Protein AF-A0A7H4MKK2-F1 (afdb_monomer_lite)

InterPro domains:
  IPR001248 Purine-cytosine permease [PF02133] (4-174)
  IPR045225 Uracil/uridine/allantoin permease [PTHR30618] (3-186)

Organism: Klebsiella variicola (NCBI:txid244366)

Secondary structure (DSSP, 8-state):
-HHHHHHHHHHHTT--HHHHHHHHHHHHHHHHHHHHHHHHHHHHTT--HHHHHHHHHHHHHTHHHHHHHHHHHHHHHHHHHHHHHHHHHHHHHHH-GGGGGGGS-EETTEEHHHHHHHHHHHHHHHHHHHTHHHHHHHHHHHHHHHHHHHHHHHHHHHHHHH-GGG--TT--SS---HHHHHHHHHHHHHHHHHHHHHHH-

Sequence (201 aa):
MGGYVVAASFFTLGLASWQVLLCLLVGICIVQLCANLVAKPSQMAGVPYAVICRQAFGVFGANIPAVIRGLIAFAWYGIQTYLAANALMLVLLKFWPSLASLTNSSFLGLSTLGWLCFATMWLLQAMVFWHGMNAIKRFIDIAGPAVYVVMLALAGWIVYKTGLDGISFTLASKSLSAGEQTWQMITAHGAGGLLLLRAAA

Structure (mmCIF, N/CA/C/O backbone):
data_AF-A0A7H4MKK2-F1
#
_entry.id   AF-A0A7H4MKK2-F1
#
loop_
_atom_site.group_PDB
_atom_site.id
_atom_site.type_symbol
_atom_site.label_atom_id
_atom_site.label_alt_id
_atom_site.label_comp_id
_atom_site.label_asym_id
_atom_site.label_entity_id
_atom_site.label_seq_id
_atom_site.pdbx_PDB_ins_code
_atom_site.Cartn_x
_atom_site.Cartn_y
_atom_site.Cartn_z
_atom_site.occupancy
_atom_site.B_iso_or_equiv
_atom_site.auth_seq_id
_atom_site.auth_comp_id
_atom_site.auth_asym_id
_atom_site.auth_atom_id
_atom_site.pdbx_PDB_model_num
ATOM 1 N N . MET A 1 1 ? -4.137 1.063 3.132 1.00 45.78 1 MET A N 1
ATOM 2 C CA . MET A 1 1 ? -3.559 1.282 4.477 1.00 45.78 1 MET A CA 1
ATOM 3 C C . MET A 1 1 ? -3.066 2.712 4.675 1.00 45.78 1 MET A C 1
ATOM 5 O O . MET A 1 1 ? -3.532 3.339 5.614 1.00 45.78 1 MET A O 1
ATOM 9 N N . GLY A 1 2 ? -2.260 3.283 3.766 1.00 53.44 2 GLY A N 1
ATOM 10 C CA . GLY A 1 2 ? -1.862 4.704 3.846 1.00 53.44 2 GLY A CA 1
ATOM 11 C C . GLY A 1 2 ? -3.036 5.695 3.921 1.00 53.44 2 GLY A C 1
ATOM 12 O O . GLY A 1 2 ? -3.005 6.613 4.729 1.00 53.44 2 GLY A O 1
ATOM 13 N N . GLY A 1 3 ? -4.118 5.455 3.170 1.00 65.56 3 GLY A N 1
ATOM 14 C CA . GLY A 1 3 ? -5.299 6.331 3.183 1.00 65.56 3 GLY A CA 1
ATOM 15 C C . GLY A 1 3 ? -5.999 6.461 4.544 1.00 65.56 3 GLY A C 1
ATOM 16 O O . GLY A 1 3 ? -6.429 7.555 4.890 1.00 65.56 3 GLY A O 1
ATOM 17 N N . TYR A 1 4 ? -6.068 5.389 5.346 1.00 71.31 4 TYR A N 1
ATOM 18 C CA . TYR A 1 4 ? -6.700 5.441 6.675 1.00 71.31 4 TYR A CA 1
ATOM 19 C C . TYR A 1 4 ? -5.878 6.273 7.661 1.00 71.31 4 TYR A C 1
ATOM 21 O O . TYR A 1 4 ? -6.438 7.059 8.419 1.00 71.31 4 TYR A O 1
ATOM 29 N N . VAL A 1 5 ? -4.549 6.134 7.616 1.00 70.81 5 VAL A N 1
ATOM 30 C CA . VAL A 1 5 ? -3.631 6.918 8.454 1.00 70.81 5 VAL A CA 1
ATOM 31 C C . VAL A 1 5 ? -3.675 8.391 8.054 1.00 70.81 5 VAL A C 1
ATOM 33 O O . VAL A 1 5 ? -3.785 9.247 8.921 1.00 70.81 5 VAL A O 1
ATOM 36 N N . VAL A 1 6 ? -3.682 8.686 6.750 1.00 70.81 6 VAL A N 1
ATOM 37 C CA . VAL A 1 6 ? -3.810 10.058 6.231 1.00 70.81 6 VAL A CA 1
ATOM 38 C C . VAL A 1 6 ? -5.137 10.693 6.654 1.00 70.81 6 VAL A C 1
ATOM 40 O O . VAL A 1 6 ? -5.144 11.823 7.137 1.00 70.81 6 VAL A O 1
ATOM 43 N N . ALA A 1 7 ? -6.252 9.965 6.542 1.00 69.56 7 ALA A N 1
ATOM 44 C CA . ALA A 1 7 ? -7.546 10.454 7.012 1.00 69.56 7 ALA A CA 1
ATOM 45 C C . ALA A 1 7 ? -7.518 10.738 8.523 1.00 69.56 7 ALA A C 1
ATOM 47 O O . ALA A 1 7 ? -7.925 11.817 8.949 1.00 69.56 7 ALA A O 1
ATOM 48 N N . ALA A 1 8 ? -6.966 9.819 9.325 1.00 69.50 8 ALA A N 1
ATOM 49 C CA . ALA A 1 8 ? -6.807 10.005 10.766 1.00 69.50 8 ALA A CA 1
ATOM 50 C C . ALA A 1 8 ? -5.954 11.241 11.105 1.00 69.50 8 ALA A C 1
ATOM 52 O O . ALA A 1 8 ? -6.331 12.009 11.987 1.00 69.50 8 ALA A O 1
ATOM 53 N N . SER A 1 9 ? -4.862 11.494 10.374 1.00 69.69 9 SER A N 1
ATOM 54 C CA . SER A 1 9 ? -4.034 12.693 10.559 1.00 69.69 9 SER A CA 1
ATOM 55 C C . SER A 1 9 ? -4.811 13.992 10.313 1.00 69.69 9 SER A C 1
ATOM 57 O O . SER A 1 9 ? -4.656 14.950 11.069 1.00 69.69 9 SER A O 1
ATOM 59 N N . PHE A 1 10 ? -5.699 14.036 9.318 1.00 69.69 10 PHE A N 1
ATOM 60 C CA . PHE A 1 10 ? -6.537 15.216 9.083 1.00 69.69 10 PHE A CA 1
ATOM 61 C C . PHE A 1 10 ? -7.591 15.433 10.172 1.00 69.69 10 PHE A C 1
ATOM 63 O O . PHE A 1 10 ? -7.834 16.575 10.562 1.00 69.69 10 PHE A O 1
ATOM 70 N N . PHE A 1 11 ? -8.146 14.357 10.735 1.00 70.12 11 PHE A N 1
ATOM 71 C CA . PHE A 1 11 ? -9.007 14.462 11.915 1.00 70.12 11 PHE A CA 1
ATOM 72 C C . PHE A 1 11 ? -8.244 14.977 13.140 1.00 70.12 11 PHE A C 1
ATOM 74 O O . PHE A 1 11 ? -8.767 15.811 13.877 1.00 70.12 11 PHE A O 1
ATOM 81 N N . THR A 1 12 ? -6.984 14.568 13.333 1.00 67.75 12 THR A N 1
ATOM 82 C CA . THR A 1 12 ? -6.149 15.104 14.426 1.00 67.75 12 THR A CA 1
ATOM 83 C C . THR A 1 12 ? -5.785 16.581 14.251 1.00 67.75 12 THR A C 1
ATOM 85 O O . THR A 1 12 ? -5.516 17.256 15.240 1.00 67.75 12 THR A O 1
ATOM 88 N N . LEU A 1 13 ? -5.826 17.105 13.021 1.00 66.25 13 LEU A N 1
ATOM 89 C CA . LEU A 1 13 ? -5.617 18.527 12.723 1.00 66.25 13 LEU A CA 1
ATOM 90 C C . LEU A 1 13 ? -6.861 19.396 13.011 1.00 66.25 13 LEU A C 1
ATOM 92 O O . LEU A 1 13 ? -6.785 20.619 12.927 1.00 66.25 13 LEU A O 1
ATOM 96 N N . GLY A 1 14 ? -7.989 18.791 13.403 1.00 64.00 14 GLY A N 1
ATOM 97 C CA . GLY A 1 14 ? -9.211 19.505 13.792 1.00 64.00 14 GLY A CA 1
ATOM 98 C C . GLY A 1 14 ? -10.141 19.870 12.630 1.00 64.00 14 GLY A C 1
ATOM 99 O O . GLY A 1 14 ? -11.044 20.685 12.813 1.00 64.00 14 GLY A O 1
ATOM 100 N N . LEU A 1 15 ? -9.936 19.284 11.445 1.00 65.62 15 LEU A N 1
ATOM 101 C CA . LEU A 1 15 ? -10.800 19.479 10.276 1.00 65.62 15 LEU A CA 1
ATOM 102 C C . LEU A 1 15 ? -12.130 18.728 10.434 1.00 65.62 15 LEU A C 1
ATOM 104 O O . LEU A 1 15 ? -12.172 17.607 10.943 1.00 65.62 15 LEU A O 1
ATOM 108 N N . ALA A 1 16 ? -13.221 19.330 9.952 1.00 73.12 16 ALA A N 1
ATOM 109 C CA . ALA A 1 16 ? -14.534 18.688 9.961 1.00 73.12 16 ALA A CA 1
ATOM 110 C C . ALA A 1 16 ? -14.580 17.501 8.979 1.00 73.12 16 ALA A C 1
ATOM 112 O O . ALA A 1 16 ? -13.975 17.547 7.906 1.00 73.12 16 ALA A O 1
ATOM 113 N N . SER A 1 17 ? -15.358 16.460 9.293 1.00 70.44 17 SER A N 1
ATOM 114 C CA . SER A 1 17 ? -15.411 15.207 8.519 1.00 70.44 17 SER A CA 1
ATOM 115 C C . SER A 1 17 ? -15.708 15.397 7.032 1.00 70.44 17 SER A C 1
ATOM 117 O O . SER A 1 17 ? -15.126 14.713 6.191 1.00 70.44 17 SER A O 1
ATOM 119 N N . TRP A 1 18 ? -16.578 16.350 6.688 1.00 73.31 18 TRP A N 1
ATOM 120 C CA . TRP A 1 18 ? -16.913 16.639 5.292 1.00 73.31 18 TRP A CA 1
ATOM 121 C C . TRP A 1 18 ? -15.768 17.346 4.541 1.00 73.31 18 TRP A C 1
ATOM 123 O O . TRP A 1 18 ? -15.548 17.065 3.364 1.00 73.31 18 TRP A O 1
ATOM 133 N N . GLN A 1 19 ? -15.001 18.210 5.223 1.00 73.94 19 GLN A N 1
ATOM 134 C CA . GLN A 1 19 ? -13.834 18.893 4.651 1.00 73.94 19 GLN A CA 1
ATOM 135 C C . GLN A 1 19 ? -12.726 17.885 4.361 1.00 73.94 19 GLN A C 1
ATOM 137 O O . GLN A 1 19 ? -12.149 17.905 3.278 1.00 73.94 19 GLN A O 1
ATOM 142 N N . VAL A 1 20 ? -12.471 16.963 5.296 1.00 77.62 20 VAL A N 1
ATOM 143 C CA . VAL A 1 20 ? -11.495 15.879 5.113 1.00 77.62 20 VAL A CA 1
ATOM 144 C C . VAL A 1 20 ? -11.874 15.008 3.918 1.00 77.62 20 VAL A C 1
ATOM 146 O O . VAL A 1 20 ? -11.020 14.720 3.081 1.00 77.62 20 VAL A O 1
ATOM 149 N N . LEU A 1 21 ? -13.153 14.636 3.800 1.00 81.75 21 LEU A N 1
ATOM 150 C CA . LEU A 1 21 ? -13.656 13.840 2.682 1.00 81.75 21 LEU A CA 1
ATOM 151 C C . LEU A 1 21 ? -13.477 14.561 1.339 1.00 81.75 21 LEU A C 1
ATOM 153 O O . LEU A 1 21 ? -12.995 13.950 0.386 1.00 81.75 21 LEU A O 1
ATOM 157 N N . LEU A 1 22 ? -13.796 15.856 1.270 1.00 82.25 22 LEU A N 1
ATOM 158 C CA . LEU A 1 22 ? -13.611 16.649 0.054 1.00 82.25 22 LEU A CA 1
ATOM 159 C C . LEU A 1 22 ? -12.125 16.804 -0.305 1.00 82.25 22 LEU A C 1
ATOM 161 O O . LEU A 1 22 ? -11.763 16.589 -1.460 1.00 82.25 22 LEU A O 1
ATOM 165 N N . CYS A 1 23 ? -11.256 17.074 0.676 1.00 80.31 23 CYS A N 1
ATOM 166 C CA . CYS A 1 23 ? -9.807 17.149 0.466 1.00 80.31 23 CYS A CA 1
ATOM 167 C C . CYS A 1 23 ? -9.237 15.829 -0.071 1.00 80.31 23 CYS A C 1
ATOM 169 O O . CYS A 1 23 ? -8.444 15.826 -1.014 1.00 80.31 23 CYS A O 1
ATOM 171 N N . LEU A 1 24 ? -9.655 14.696 0.507 1.00 82.31 24 LEU A N 1
ATOM 172 C CA . LEU A 1 24 ? -9.234 13.368 0.059 1.00 82.31 24 LEU A CA 1
ATOM 173 C C . LEU A 1 24 ? -9.724 13.067 -1.357 1.00 82.31 24 LEU A C 1
ATOM 175 O O . LEU A 1 24 ? -8.935 12.592 -2.170 1.00 82.31 24 LEU A O 1
ATOM 179 N N . LEU A 1 25 ? -10.991 13.356 -1.667 1.00 85.12 25 LEU A N 1
ATOM 180 C CA . LEU A 1 25 ? -11.548 13.142 -3.003 1.00 85.12 25 LEU A CA 1
ATOM 181 C C . LEU A 1 25 ? -10.807 13.964 -4.056 1.00 85.12 25 LEU A C 1
ATOM 183 O O . LEU A 1 25 ? -10.380 13.412 -5.066 1.00 85.12 25 LEU A O 1
ATOM 187 N N . VAL A 1 26 ? -10.603 15.258 -3.806 1.00 86.06 26 VAL A N 1
ATOM 188 C CA . VAL A 1 26 ? -9.869 16.138 -4.724 1.00 86.06 26 VAL A CA 1
ATOM 189 C C . VAL A 1 26 ? -8.425 15.660 -4.886 1.00 86.06 26 VAL A C 1
ATOM 191 O O . VAL A 1 26 ? -7.954 15.521 -6.015 1.00 86.06 26 VAL A O 1
ATOM 194 N N . GLY A 1 27 ? -7.742 15.329 -3.786 1.00 83.12 27 GLY A N 1
ATOM 195 C CA . GLY A 1 27 ? -6.379 14.797 -3.816 1.00 83.12 27 GLY A CA 1
ATOM 196 C C . GLY A 1 27 ? -6.265 13.508 -4.634 1.00 83.12 27 GLY A C 1
ATOM 197 O O . GLY A 1 27 ? -5.400 13.407 -5.504 1.00 83.12 27 GLY A O 1
ATOM 198 N N . ILE A 1 28 ? -7.170 12.549 -4.415 1.00 84.50 28 ILE A N 1
ATOM 199 C CA . ILE A 1 28 ? -7.212 11.291 -5.174 1.00 84.50 28 ILE A CA 1
ATOM 200 C C . ILE A 1 28 ? -7.510 11.560 -6.651 1.00 84.50 28 ILE A C 1
ATOM 202 O O . ILE A 1 28 ? -6.829 10.998 -7.501 1.00 84.50 28 ILE A O 1
ATOM 206 N N . CYS A 1 29 ? -8.463 12.436 -6.980 1.00 87.75 29 CYS A N 1
ATOM 207 C CA . CYS A 1 29 ? -8.786 12.778 -8.366 1.00 87.75 29 CYS A CA 1
ATOM 208 C C . CYS A 1 29 ? -7.592 13.392 -9.109 1.00 87.75 29 CYS A C 1
ATOM 210 O O . CYS A 1 29 ? -7.321 13.002 -10.244 1.00 87.75 29 CYS A O 1
ATOM 212 N N . ILE A 1 30 ? -6.852 14.307 -8.472 1.00 88.19 30 ILE A N 1
ATOM 213 C CA . ILE A 1 30 ? -5.649 14.917 -9.057 1.00 88.19 30 ILE A CA 1
ATOM 214 C C . ILE A 1 30 ? -4.573 13.854 -9.292 1.00 88.19 30 ILE A C 1
ATOM 216 O O . ILE A 1 30 ? -4.044 13.746 -10.399 1.00 88.19 30 ILE A O 1
ATOM 220 N N . VAL A 1 31 ? -4.275 13.036 -8.275 1.00 86.50 31 VAL A N 1
ATOM 221 C CA . VAL A 1 31 ? -3.283 11.956 -8.390 1.00 86.50 31 VAL A CA 1
ATOM 222 C C . VAL A 1 31 ? -3.694 10.963 -9.477 1.00 86.50 31 VAL A C 1
ATOM 224 O O . VAL A 1 31 ? -2.859 10.575 -10.290 1.00 86.50 31 VAL A O 1
ATOM 227 N N . GLN A 1 32 ? -4.976 10.603 -9.551 1.00 85.81 32 GLN A N 1
ATOM 228 C CA . GLN A 1 32 ? -5.517 9.698 -10.560 1.00 85.81 32 GLN A CA 1
ATOM 229 C C . GLN A 1 32 ? -5.398 10.276 -11.975 1.00 85.81 32 GLN A C 1
ATOM 231 O O . GLN A 1 32 ? -5.070 9.540 -12.907 1.00 85.81 32 GLN A O 1
ATOM 236 N N . LEU A 1 33 ? -5.629 11.579 -12.150 1.00 89.00 33 LEU A N 1
ATOM 237 C CA . LEU A 1 33 ? -5.429 12.278 -13.421 1.00 89.00 33 LEU A CA 1
ATOM 238 C C . LEU A 1 33 ? -3.964 12.216 -13.853 1.00 89.00 33 LEU A C 1
ATOM 240 O O . LEU A 1 33 ? -3.671 11.744 -14.951 1.00 89.00 33 LEU A O 1
ATOM 244 N N . CYS A 1 34 ? -3.042 12.615 -12.975 1.00 85.81 34 CYS A N 1
ATOM 245 C CA . CYS A 1 34 ? -1.605 12.566 -13.245 1.00 85.81 34 CYS A CA 1
ATOM 246 C C . CYS A 1 34 ? -1.131 11.136 -13.549 1.00 85.81 34 CYS A C 1
ATOM 248 O O . CYS A 1 34 ? -0.417 10.914 -14.527 1.00 85.81 34 CYS A O 1
ATOM 250 N N . ALA A 1 35 ? -1.573 10.154 -12.762 1.00 85.38 35 ALA A N 1
ATOM 251 C CA . ALA A 1 35 ? -1.237 8.749 -12.963 1.00 85.38 35 ALA A CA 1
ATOM 252 C C . ALA A 1 35 ? -1.771 8.220 -14.301 1.00 85.38 35 ALA A C 1
ATOM 254 O O . ALA A 1 35 ? -1.037 7.548 -15.021 1.00 85.38 35 ALA A O 1
ATOM 255 N N . ASN A 1 36 ? -3.007 8.563 -14.680 1.00 85.69 36 ASN A N 1
ATOM 256 C CA . ASN A 1 36 ? -3.578 8.177 -15.973 1.00 85.69 36 ASN A CA 1
ATOM 257 C C . ASN A 1 36 ? -2.826 8.810 -17.150 1.00 85.69 36 ASN A C 1
ATOM 259 O O . ASN A 1 36 ? -2.597 8.137 -18.155 1.00 85.69 36 ASN A O 1
ATOM 263 N N . LEU A 1 37 ? -2.404 10.072 -17.029 1.00 84.25 37 LEU A N 1
ATOM 264 C CA . LEU A 1 37 ? -1.596 10.735 -18.055 1.00 84.25 37 LEU A CA 1
ATOM 265 C C . LEU A 1 37 ? -0.244 10.034 -18.251 1.00 84.25 37 LEU A C 1
ATOM 267 O O . LEU A 1 37 ? 0.165 9.816 -19.389 1.00 84.25 37 LEU A O 1
ATOM 271 N N . VAL A 1 38 ? 0.411 9.618 -17.162 1.00 80.81 38 VAL A N 1
ATOM 272 C CA . VAL A 1 38 ? 1.678 8.865 -17.208 1.00 80.81 38 VAL A CA 1
ATOM 273 C C . VAL A 1 38 ? 1.477 7.420 -17.687 1.00 80.81 38 VAL A C 1
ATOM 275 O O . VAL A 1 38 ? 2.330 6.871 -18.385 1.00 80.81 38 VAL A O 1
ATOM 278 N N . ALA A 1 39 ? 0.349 6.792 -17.350 1.00 79.88 39 ALA A N 1
ATOM 279 C CA . ALA A 1 39 ? 0.049 5.411 -17.722 1.00 79.88 39 ALA A CA 1
ATOM 280 C C . ALA A 1 39 ? -0.388 5.261 -19.188 1.00 79.88 39 ALA A C 1
ATOM 282 O O . ALA A 1 39 ? -0.107 4.230 -19.802 1.00 79.88 39 ALA A O 1
ATOM 283 N N . LYS A 1 40 ? -1.041 6.274 -19.774 1.00 83.94 40 LYS A N 1
ATOM 284 C CA . LYS A 1 40 ? -1.604 6.216 -21.133 1.00 83.94 40 LYS A CA 1
ATOM 285 C C . LYS A 1 40 ? -0.574 5.822 -22.212 1.00 83.94 40 LYS A C 1
ATOM 287 O O . LYS A 1 40 ? -0.872 4.894 -22.964 1.00 83.94 40 LYS A O 1
ATOM 292 N N . PRO A 1 41 ? 0.640 6.408 -22.282 1.00 81.25 41 PRO A N 1
ATOM 293 C CA . PRO A 1 41 ? 1.657 5.983 -23.248 1.00 81.25 41 PRO A CA 1
ATOM 294 C C . PRO A 1 41 ? 2.096 4.523 -23.064 1.00 81.25 41 PRO A C 1
ATOM 296 O O . PRO A 1 41 ? 2.269 3.802 -24.044 1.00 81.25 41 PRO A O 1
ATOM 299 N N . SER A 1 42 ? 2.227 4.067 -21.812 1.00 76.12 42 SER A N 1
ATOM 300 C CA . SER A 1 42 ? 2.611 2.685 -21.490 1.00 76.12 42 SER A CA 1
ATOM 301 C C . SER A 1 42 ? 1.522 1.682 -21.876 1.00 76.12 42 SER A C 1
ATOM 303 O O . SER A 1 42 ? 1.843 0.607 -22.377 1.00 76.12 42 SER A O 1
ATOM 305 N N . GLN A 1 43 ? 0.244 2.044 -21.723 1.00 81.75 43 GLN A N 1
ATOM 306 C CA . GLN A 1 43 ? -0.873 1.199 -22.149 1.00 81.75 43 GLN A CA 1
ATOM 307 C C . GLN A 1 43 ? -1.020 1.137 -23.670 1.00 81.75 43 GLN A C 1
ATOM 309 O O . GLN A 1 43 ? -1.186 0.049 -24.214 1.00 81.75 43 GLN A O 1
ATOM 314 N N . MET A 1 44 ? -0.918 2.275 -24.364 1.00 84.12 44 MET A N 1
ATOM 315 C CA . MET A 1 44 ? -1.035 2.324 -25.828 1.00 84.12 44 MET A CA 1
ATOM 316 C C . MET A 1 44 ? 0.081 1.546 -26.528 1.00 84.12 44 MET A C 1
ATOM 318 O O . MET A 1 44 ? -0.168 0.875 -27.524 1.00 84.12 44 MET A O 1
ATOM 322 N N . ALA A 1 45 ? 1.305 1.629 -26.010 1.00 81.69 45 ALA A N 1
ATOM 323 C CA . ALA A 1 45 ? 2.451 0.946 -26.594 1.00 81.69 45 ALA A CA 1
ATOM 324 C C . ALA A 1 45 ? 2.608 -0.508 -26.107 1.00 81.69 45 ALA A C 1
ATOM 326 O O . ALA A 1 45 ? 3.476 -1.218 -26.606 1.00 81.69 45 ALA A O 1
ATOM 327 N N . GLY A 1 46 ? 1.813 -0.955 -25.126 1.00 77.88 46 GLY A N 1
ATOM 328 C CA . GLY A 1 46 ? 1.891 -2.311 -24.568 1.00 77.88 46 GLY A CA 1
ATOM 329 C C . GLY A 1 46 ? 3.238 -2.652 -23.918 1.00 77.88 46 GLY A C 1
ATOM 330 O O . GLY A 1 46 ? 3.524 -3.822 -23.668 1.00 77.88 46 GLY A O 1
ATOM 331 N N . VAL A 1 47 ? 4.082 -1.650 -23.656 1.00 80.88 47 VAL A N 1
ATOM 332 C CA . VAL A 1 47 ? 5.433 -1.830 -23.117 1.00 80.88 47 VAL A CA 1
ATOM 333 C C . VAL A 1 47 ? 5.507 -1.378 -21.656 1.00 80.88 47 VAL A C 1
ATOM 335 O O . VAL A 1 47 ? 4.839 -0.411 -21.269 1.00 80.88 47 VAL A O 1
ATOM 338 N N . PRO A 1 48 ? 6.341 -2.035 -20.826 1.00 77.19 48 PRO A N 1
ATOM 339 C CA . PRO A 1 48 ? 6.517 -1.658 -19.428 1.00 77.19 48 PRO A CA 1
ATOM 340 C C . PRO A 1 48 ? 6.928 -0.192 -19.263 1.00 77.19 48 PRO A C 1
ATOM 342 O O . PRO A 1 48 ? 7.686 0.338 -20.074 1.00 77.19 48 PRO A O 1
ATOM 345 N N . TYR A 1 49 ? 6.520 0.433 -18.155 1.00 75.25 49 TYR A N 1
ATOM 346 C CA . TYR A 1 49 ? 6.884 1.816 -17.815 1.00 75.25 49 TYR A CA 1
ATOM 347 C C . TYR A 1 49 ? 8.392 2.096 -17.955 1.00 75.25 49 TYR A C 1
ATOM 349 O O . TYR A 1 49 ? 8.785 3.096 -18.547 1.00 75.25 49 TYR A O 1
ATOM 357 N N . ALA A 1 50 ? 9.243 1.158 -17.520 1.00 71.69 50 ALA A N 1
ATOM 358 C CA . ALA A 1 50 ? 10.698 1.268 -17.648 1.00 71.69 50 ALA A CA 1
ATOM 359 C C . ALA A 1 50 ? 11.184 1.418 -19.106 1.00 71.69 50 ALA A C 1
ATOM 361 O O . ALA A 1 50 ? 12.228 2.017 -19.345 1.00 71.69 50 ALA A O 1
ATOM 362 N N . VAL A 1 51 ? 10.437 0.896 -20.085 1.00 73.44 51 VAL A N 1
ATOM 363 C CA . VAL A 1 51 ? 10.741 1.026 -21.517 1.00 73.44 51 VAL A CA 1
ATOM 364 C C . VAL A 1 51 ? 10.328 2.401 -22.039 1.00 73.44 51 VAL A C 1
ATOM 366 O O . VAL A 1 51 ? 11.110 3.019 -22.754 1.00 73.44 51 VAL A O 1
ATOM 369 N N . ILE A 1 52 ? 9.165 2.923 -21.634 1.00 79.62 52 ILE A N 1
ATOM 370 C CA . ILE A 1 52 ? 8.727 4.285 -21.996 1.00 79.62 52 ILE A CA 1
ATOM 371 C C . ILE A 1 52 ? 9.688 5.337 -21.432 1.00 79.62 52 ILE A C 1
ATOM 373 O O . ILE A 1 52 ? 10.061 6.278 -22.131 1.00 79.62 52 ILE A O 1
ATOM 377 N N . CYS A 1 53 ? 10.188 5.140 -20.208 1.00 74.56 53 CYS A N 1
ATOM 378 C CA . CYS A 1 53 ? 11.174 6.037 -19.603 1.00 74.56 53 CYS A CA 1
ATOM 379 C C . CYS A 1 53 ? 12.477 6.156 -20.407 1.00 74.56 53 CYS A C 1
ATOM 381 O O . CYS A 1 53 ? 13.186 7.149 -20.246 1.00 74.56 53 CYS A O 1
ATOM 383 N N . ARG A 1 54 ? 12.790 5.203 -21.300 1.00 82.06 54 ARG A N 1
ATOM 384 C CA . ARG A 1 54 ? 13.972 5.290 -22.176 1.00 82.06 54 ARG A CA 1
ATOM 385 C C . ARG A 1 54 ? 13.882 6.442 -23.172 1.00 82.06 54 ARG A C 1
ATOM 387 O O . ARG A 1 54 ? 14.924 6.955 -23.559 1.00 82.06 54 ARG A O 1
ATOM 394 N N . GLN A 1 55 ? 12.678 6.872 -23.556 1.00 74.62 55 GLN A N 1
ATOM 395 C CA . GLN A 1 55 ? 12.500 8.010 -24.467 1.00 74.62 55 GLN A CA 1
ATOM 396 C C . GLN A 1 55 ? 12.875 9.346 -23.810 1.00 74.62 55 GLN A C 1
ATOM 398 O O . GLN A 1 55 ? 13.334 10.248 -24.499 1.00 74.62 55 GLN A O 1
ATOM 403 N N . ALA A 1 56 ? 12.718 9.457 -22.486 1.00 76.69 56 ALA A N 1
ATOM 404 C CA . ALA A 1 56 ? 13.023 10.672 -21.729 1.00 76.69 56 ALA A CA 1
ATOM 405 C C . ALA A 1 56 ? 14.426 10.660 -21.093 1.00 76.69 56 ALA A C 1
ATOM 407 O O . ALA A 1 56 ? 15.094 11.687 -21.065 1.00 76.69 56 ALA A O 1
ATOM 408 N N . PHE A 1 57 ? 14.883 9.506 -20.590 1.00 72.94 57 PHE A N 1
ATOM 409 C CA . PHE A 1 57 ? 16.130 9.380 -19.817 1.00 72.94 57 PHE A CA 1
ATOM 410 C C . PHE A 1 57 ? 17.244 8.604 -20.543 1.00 72.94 57 PHE A C 1
ATOM 412 O O . PHE A 1 57 ? 18.333 8.422 -19.998 1.00 72.94 57 PHE A O 1
ATOM 419 N N . GLY A 1 58 ? 16.995 8.114 -21.759 1.00 78.06 58 GLY A N 1
ATOM 420 C CA . GLY A 1 58 ? 17.919 7.240 -22.481 1.00 78.06 58 GLY A CA 1
ATOM 421 C C . GLY A 1 58 ? 17.962 5.808 -21.930 1.00 78.06 58 GLY A C 1
ATOM 422 O O . GLY A 1 58 ? 17.323 5.465 -20.934 1.00 78.06 58 GLY A O 1
ATOM 423 N N . VAL A 1 59 ? 18.727 4.938 -22.598 1.00 72.94 59 VAL A N 1
ATOM 424 C CA . VAL A 1 59 ? 18.777 3.493 -22.295 1.00 72.94 59 VAL A CA 1
ATOM 425 C C . VAL A 1 59 ? 19.343 3.215 -20.899 1.00 72.94 59 VAL A C 1
ATOM 427 O O . VAL A 1 59 ? 18.785 2.398 -20.170 1.00 72.94 59 VAL A O 1
ATOM 430 N N . PHE A 1 60 ? 20.411 3.918 -20.510 1.00 72.12 60 PHE A N 1
ATOM 431 C CA . PHE A 1 60 ? 21.042 3.754 -19.197 1.00 72.12 60 PHE A CA 1
ATOM 432 C C . PHE A 1 60 ? 20.330 4.548 -18.092 1.00 72.12 60 PHE A C 1
ATOM 434 O O . PHE A 1 60 ? 20.213 4.054 -16.971 1.00 72.12 60 PHE A O 1
ATOM 441 N N . GLY A 1 61 ? 19.797 5.738 -18.397 1.00 74.06 61 GLY A N 1
ATOM 442 C CA . GLY A 1 61 ? 19.107 6.575 -17.410 1.00 74.06 61 GLY A CA 1
ATOM 443 C C . GLY A 1 61 ? 17.751 6.019 -16.969 1.00 74.06 61 GLY A C 1
ATOM 444 O O . GLY A 1 61 ? 17.354 6.232 -15.827 1.00 74.06 61 GLY A O 1
ATOM 445 N N . ALA A 1 62 ? 17.074 5.225 -17.807 1.00 77.75 62 ALA A N 1
ATOM 446 C CA . ALA A 1 62 ? 15.807 4.572 -17.459 1.00 77.75 62 ALA A CA 1
ATOM 447 C C . ALA A 1 62 ? 15.913 3.528 -16.327 1.00 77.75 62 ALA A C 1
ATOM 449 O O . ALA A 1 62 ? 14.897 3.174 -15.724 1.00 77.75 62 ALA A O 1
ATOM 450 N N . ASN A 1 63 ? 17.121 3.059 -15.993 1.00 79.19 63 ASN A N 1
ATOM 451 C CA . ASN A 1 63 ? 17.321 2.123 -14.884 1.00 79.19 63 ASN A CA 1
ATOM 452 C C . ASN A 1 63 ? 17.076 2.778 -13.518 1.00 79.19 63 ASN A C 1
ATOM 454 O O . ASN A 1 63 ? 16.560 2.122 -12.619 1.00 79.19 63 ASN A O 1
ATOM 458 N N . ILE A 1 64 ? 17.376 4.072 -13.367 1.00 83.50 64 ILE A N 1
ATOM 459 C CA . ILE A 1 64 ? 17.183 4.806 -12.109 1.00 83.50 64 ILE A CA 1
ATOM 460 C C . ILE A 1 64 ? 15.699 4.823 -11.685 1.00 83.50 64 ILE A C 1
ATOM 462 O O . ILE A 1 64 ? 15.398 4.320 -10.600 1.00 83.50 64 ILE A O 1
ATOM 466 N N . PRO A 1 65 ? 14.741 5.312 -12.504 1.00 81.50 65 PRO A N 1
ATOM 467 C CA . PRO A 1 65 ? 13.326 5.308 -12.129 1.00 81.50 65 PRO A CA 1
ATOM 468 C C . PRO A 1 65 ? 12.755 3.892 -11.985 1.00 81.50 65 PRO A C 1
ATOM 470 O O . PRO A 1 65 ? 11.879 3.671 -11.149 1.00 81.50 65 PRO A O 1
ATOM 473 N N . ALA A 1 66 ? 13.257 2.918 -12.753 1.00 82.56 66 ALA A N 1
ATOM 474 C CA . ALA A 1 66 ? 12.836 1.526 -12.622 1.00 82.56 66 ALA A CA 1
ATOM 475 C C . ALA A 1 66 ? 13.235 0.925 -11.262 1.00 82.56 66 ALA A C 1
ATOM 477 O O . ALA A 1 66 ? 12.405 0.290 -10.609 1.00 82.56 66 ALA A O 1
ATOM 478 N N . VAL A 1 67 ? 14.473 1.165 -10.814 1.00 86.44 67 VAL A N 1
ATOM 479 C CA . VAL A 1 67 ? 14.978 0.699 -9.513 1.00 86.44 67 VAL A CA 1
ATOM 480 C C . VAL A 1 67 ? 14.268 1.400 -8.362 1.00 86.44 67 VAL A C 1
ATOM 482 O O . VAL A 1 67 ? 13.837 0.721 -7.435 1.00 86.44 67 VAL A O 1
ATOM 485 N N . ILE A 1 68 ? 14.084 2.724 -8.431 1.00 87.56 68 ILE A N 1
ATOM 486 C CA . ILE A 1 68 ? 13.360 3.481 -7.395 1.00 87.56 68 ILE A CA 1
ATOM 487 C C . ILE A 1 68 ? 11.955 2.903 -7.205 1.00 87.56 68 ILE A C 1
ATOM 489 O O . ILE A 1 68 ? 11.573 2.575 -6.084 1.00 87.56 68 ILE A O 1
ATOM 493 N N . ARG A 1 69 ? 11.220 2.685 -8.301 1.00 85.88 69 ARG A N 1
ATOM 494 C CA . ARG A 1 69 ? 9.872 2.103 -8.244 1.00 85.88 69 ARG A CA 1
ATOM 495 C C . ARG A 1 69 ? 9.876 0.682 -7.674 1.00 85.88 69 ARG A C 1
ATOM 497 O O . ARG A 1 69 ? 8.976 0.314 -6.926 1.00 85.88 69 ARG A O 1
ATOM 504 N N . GLY A 1 70 ? 10.883 -0.124 -8.016 1.00 85.00 70 GLY A N 1
ATOM 505 C CA . GLY A 1 70 ? 11.054 -1.466 -7.456 1.00 85.00 70 GLY A CA 1
ATOM 506 C C . GLY A 1 70 ? 11.327 -1.449 -5.949 1.00 85.00 70 GLY A C 1
ATOM 507 O O . GLY A 1 70 ? 10.732 -2.231 -5.210 1.00 85.00 70 GLY A O 1
ATOM 508 N N . LEU A 1 71 ? 12.175 -0.528 -5.486 1.00 89.31 71 LEU A N 1
ATOM 509 C CA . LEU A 1 71 ? 12.524 -0.378 -4.075 1.00 89.31 71 LEU A CA 1
ATOM 510 C C . LEU A 1 71 ? 11.313 0.045 -3.238 1.00 89.31 71 LEU A C 1
ATOM 512 O O . LEU A 1 71 ? 11.077 -0.519 -2.168 1.00 89.31 71 LEU A O 1
ATOM 516 N N . ILE A 1 72 ? 10.521 0.999 -3.734 1.00 87.62 72 ILE A N 1
ATOM 517 C CA . ILE A 1 72 ? 9.325 1.447 -3.018 1.00 87.62 72 ILE A CA 1
ATOM 518 C C . ILE A 1 72 ? 8.257 0.349 -3.009 1.00 87.62 72 ILE A C 1
ATOM 520 O O . ILE A 1 72 ? 7.688 0.060 -1.956 1.00 87.62 72 ILE A O 1
ATOM 524 N N . ALA A 1 73 ? 8.055 -0.352 -4.131 1.00 84.31 73 ALA A N 1
ATOM 525 C CA . ALA A 1 73 ? 7.150 -1.499 -4.186 1.00 84.31 73 ALA A CA 1
ATOM 526 C C . ALA A 1 73 ? 7.544 -2.601 -3.184 1.00 84.31 73 ALA A C 1
ATOM 528 O O . ALA A 1 73 ? 6.673 -3.172 -2.525 1.00 84.31 73 ALA A O 1
ATOM 529 N N . PHE A 1 74 ? 8.843 -2.869 -3.021 1.00 89.06 74 PHE A N 1
ATOM 530 C CA . PHE A 1 74 ? 9.352 -3.806 -2.019 1.00 89.06 74 PHE A CA 1
ATOM 531 C C . PHE A 1 74 ? 9.065 -3.336 -0.585 1.00 89.06 74 PHE A C 1
ATOM 533 O O . PHE A 1 74 ? 8.545 -4.109 0.224 1.00 89.06 74 PHE A O 1
ATOM 540 N N . ALA A 1 75 ? 9.341 -2.066 -0.274 1.00 87.69 75 ALA A N 1
ATOM 541 C CA . ALA A 1 75 ? 9.043 -1.493 1.038 1.00 87.69 75 ALA A CA 1
ATOM 542 C C . ALA A 1 75 ? 7.540 -1.572 1.356 1.00 87.69 75 ALA A C 1
ATOM 544 O O . ALA A 1 75 ? 7.145 -1.968 2.456 1.00 87.69 75 ALA A O 1
ATOM 545 N N . TRP A 1 76 ? 6.694 -1.266 0.371 1.00 84.56 76 TRP A N 1
ATOM 546 C CA . TRP A 1 76 ? 5.245 -1.324 0.518 1.00 84.56 76 TRP A CA 1
ATOM 547 C C . TRP A 1 76 ? 4.729 -2.748 0.726 1.00 84.56 76 TRP A C 1
ATOM 549 O O . TRP A 1 76 ? 3.897 -2.986 1.603 1.00 84.56 76 TRP A O 1
ATOM 559 N N . TYR A 1 77 ? 5.258 -3.714 -0.027 1.00 86.50 77 TYR A N 1
ATOM 560 C CA . TYR A 1 77 ? 4.959 -5.130 0.173 1.00 86.50 77 TYR A CA 1
ATOM 561 C C . TYR A 1 77 ? 5.296 -5.594 1.601 1.00 86.50 77 TYR A C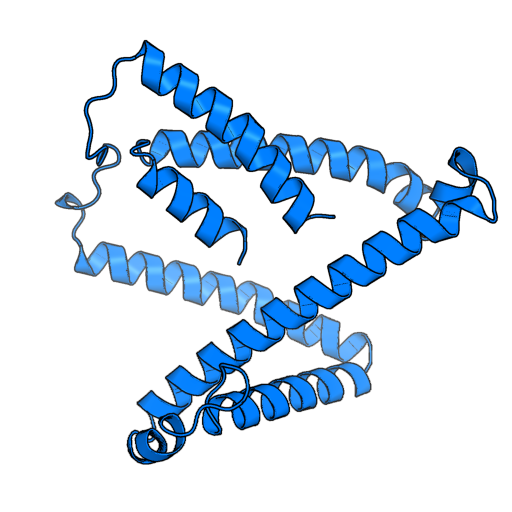 1
ATOM 563 O O . TYR A 1 77 ? 4.500 -6.297 2.233 1.00 86.50 77 TYR A O 1
ATOM 571 N N . GLY A 1 78 ? 6.431 -5.140 2.145 1.00 86.31 78 GLY A N 1
ATOM 572 C CA . GLY A 1 78 ? 6.825 -5.405 3.530 1.00 86.31 78 GLY A CA 1
ATOM 573 C C . GLY A 1 78 ? 5.809 -4.878 4.547 1.00 86.31 78 GLY A C 1
ATOM 574 O O . GLY A 1 78 ? 5.359 -5.630 5.413 1.00 86.31 78 GLY A O 1
ATOM 575 N N . ILE A 1 79 ? 5.378 -3.619 4.402 1.00 86.25 79 ILE A N 1
ATOM 576 C CA . ILE A 1 79 ? 4.370 -2.998 5.283 1.00 86.25 79 ILE A CA 1
ATOM 577 C C . ILE A 1 79 ? 3.046 -3.772 5.237 1.00 86.25 79 ILE A C 1
ATOM 579 O O . ILE A 1 79 ? 2.439 -4.029 6.277 1.00 86.25 79 ILE A O 1
ATOM 583 N N . GLN A 1 80 ? 2.603 -4.175 4.046 1.00 84.81 80 GLN A N 1
ATOM 584 C CA . GLN A 1 80 ? 1.347 -4.908 3.875 1.00 84.81 80 GLN A CA 1
ATOM 585 C C . GLN A 1 80 ? 1.409 -6.301 4.512 1.00 84.81 80 GLN A C 1
ATOM 587 O O . GLN A 1 80 ? 0.476 -6.690 5.215 1.00 84.81 80 GLN A O 1
ATOM 592 N N . THR A 1 81 ? 2.526 -7.017 4.348 1.00 88.31 81 THR A N 1
ATOM 593 C CA . THR A 1 81 ? 2.738 -8.321 5.001 1.00 88.31 81 THR A CA 1
ATOM 594 C C . THR A 1 81 ? 2.786 -8.178 6.521 1.00 88.31 81 THR A C 1
ATOM 596 O O . THR A 1 81 ? 2.195 -8.986 7.234 1.00 88.31 81 THR A O 1
ATOM 599 N N . TYR A 1 82 ? 3.431 -7.124 7.025 1.00 85.56 82 TYR A N 1
ATOM 600 C CA . TYR A 1 82 ? 3.507 -6.844 8.455 1.00 85.56 82 TYR A CA 1
ATOM 601 C C . TYR A 1 82 ? 2.131 -6.568 9.079 1.00 85.56 82 TYR A C 1
ATOM 603 O O . TYR A 1 82 ? 1.768 -7.168 10.091 1.00 85.56 82 TYR A O 1
ATOM 611 N N . LEU A 1 83 ? 1.324 -5.709 8.453 1.00 84.38 83 LEU A N 1
ATOM 612 C CA . LEU A 1 83 ? -0.038 -5.420 8.914 1.00 84.38 83 LEU A CA 1
ATOM 613 C C . LEU A 1 83 ? -0.925 -6.668 8.882 1.00 84.38 83 LEU A C 1
ATOM 615 O O . LEU A 1 83 ? -1.699 -6.900 9.809 1.00 84.38 83 LEU A O 1
ATOM 619 N N . ALA A 1 84 ? -0.785 -7.494 7.844 1.00 86.75 84 ALA A N 1
ATOM 620 C CA . ALA A 1 84 ? -1.532 -8.737 7.726 1.00 86.75 84 ALA A CA 1
ATOM 621 C C . ALA A 1 84 ? -1.110 -9.764 8.797 1.00 86.75 84 ALA A C 1
ATOM 623 O O . ALA A 1 84 ? -1.964 -10.423 9.389 1.00 86.75 84 ALA A O 1
ATOM 624 N N . ALA A 1 85 ? 0.186 -9.840 9.119 1.00 86.69 85 ALA A N 1
ATOM 625 C CA . ALA A 1 85 ? 0.701 -10.653 10.219 1.00 86.69 85 ALA A CA 1
ATOM 626 C C . ALA A 1 85 ? 0.173 -10.187 11.586 1.00 86.69 85 ALA A C 1
ATOM 628 O O . ALA A 1 85 ? -0.214 -11.019 12.405 1.00 86.69 85 ALA A O 1
ATOM 629 N N . ASN A 1 86 ? 0.079 -8.874 11.818 1.00 84.94 86 ASN A N 1
ATOM 630 C CA . ASN A 1 86 ? -0.539 -8.326 13.029 1.00 84.94 86 ASN A CA 1
ATOM 631 C C . ASN A 1 86 ? -2.032 -8.656 13.122 1.00 84.94 86 ASN A C 1
ATOM 633 O O . ASN A 1 86 ? -2.511 -9.024 14.193 1.00 84.94 86 ASN A O 1
ATOM 637 N N . ALA A 1 87 ? -2.769 -8.569 12.011 1.00 85.81 87 ALA A N 1
ATOM 638 C CA . ALA A 1 87 ? -4.170 -8.977 11.974 1.00 85.81 87 ALA A CA 1
ATOM 639 C C . ALA A 1 87 ? -4.325 -10.470 12.321 1.00 85.81 87 ALA A C 1
ATOM 641 O O . ALA A 1 87 ? -5.170 -10.820 13.144 1.00 85.81 87 ALA A O 1
ATOM 642 N N . LEU A 1 88 ? -3.466 -11.336 11.768 1.00 86.19 88 LEU A N 1
ATOM 643 C CA . LEU A 1 88 ? -3.440 -12.764 12.095 1.00 86.19 88 LEU A CA 1
ATOM 644 C C . LEU A 1 88 ? -3.126 -13.007 13.578 1.00 86.19 88 LEU A C 1
ATOM 646 O O . LEU A 1 88 ? -3.803 -13.804 14.222 1.00 86.19 88 LEU A O 1
ATOM 650 N N . MET A 1 89 ? -2.154 -12.285 14.140 1.00 84.62 89 MET A N 1
ATOM 651 C CA . MET A 1 89 ? -1.816 -12.364 15.562 1.00 84.62 89 MET A CA 1
ATOM 652 C C . MET A 1 89 ? -3.011 -11.991 16.454 1.00 84.62 89 MET A C 1
ATOM 654 O O . MET A 1 89 ? -3.301 -12.705 17.412 1.00 84.62 89 MET A O 1
ATOM 658 N N . LEU A 1 90 ? -3.738 -10.914 16.132 1.00 83.19 90 LEU A N 1
ATOM 659 C CA . LEU A 1 90 ? -4.932 -10.498 16.882 1.00 83.19 90 LEU A CA 1
ATOM 660 C C . LEU A 1 90 ? -6.052 -11.544 16.817 1.00 83.19 90 LEU A C 1
ATOM 662 O O . LEU A 1 90 ? -6.710 -11.807 17.824 1.00 83.19 90 LEU A O 1
ATOM 666 N N . VAL A 1 91 ? -6.250 -12.168 15.652 1.00 85.25 91 VAL A N 1
ATOM 667 C CA . VAL A 1 91 ? -7.208 -13.270 15.490 1.00 85.25 91 VAL A CA 1
ATOM 668 C C . VAL A 1 91 ? -6.784 -14.477 16.330 1.00 85.25 91 VAL A C 1
ATOM 670 O O . VAL A 1 91 ? -7.603 -15.023 17.066 1.00 85.25 91 VAL A O 1
ATOM 673 N N . LEU A 1 92 ? -5.507 -14.863 16.295 1.00 83.19 92 LEU A N 1
ATOM 674 C CA . LEU A 1 92 ? -4.993 -15.985 17.085 1.00 83.19 92 LEU A CA 1
ATOM 675 C C . LEU A 1 92 ? -5.137 -15.750 18.590 1.00 83.19 92 LEU A C 1
ATOM 677 O O . LEU A 1 92 ? -5.607 -16.641 19.290 1.00 83.19 92 LEU A O 1
ATOM 681 N N . LEU A 1 93 ? -4.818 -14.550 19.082 1.00 80.62 93 LEU A N 1
ATOM 682 C CA . LEU A 1 93 ? -4.997 -14.194 20.494 1.00 80.62 93 LEU A CA 1
ATOM 683 C C . LEU A 1 93 ? -6.472 -14.192 20.918 1.00 80.62 93 LEU A C 1
ATOM 685 O O . LEU A 1 93 ? -6.778 -14.481 22.074 1.00 80.62 93 LEU A O 1
ATOM 689 N N . LYS A 1 94 ? -7.398 -13.896 19.995 1.00 80.38 94 LYS A N 1
ATOM 690 C CA . LYS A 1 94 ? -8.839 -13.951 20.264 1.00 80.38 94 LYS A CA 1
ATOM 691 C C . LYS A 1 94 ? -9.348 -15.384 20.451 1.00 80.38 94 LYS A C 1
ATOM 693 O O . LYS A 1 94 ? -10.220 -15.587 21.293 1.00 80.38 94 LYS A O 1
ATOM 698 N N . PHE A 1 95 ? -8.840 -16.347 19.679 1.00 80.94 95 PHE A N 1
ATOM 699 C CA . PHE A 1 95 ? -9.251 -17.757 19.764 1.00 80.94 95 PHE A CA 1
ATOM 700 C C . PHE A 1 95 ? -8.468 -18.548 20.819 1.00 80.94 95 PHE A C 1
ATOM 702 O O . PHE A 1 95 ? -9.054 -19.354 21.538 1.00 80.94 95 PHE A O 1
ATOM 709 N N . TRP A 1 96 ? -7.168 -18.288 20.951 1.00 77.31 96 TRP A N 1
ATOM 710 C CA . TRP A 1 96 ? -6.291 -18.909 21.939 1.00 77.31 96 TRP A CA 1
ATOM 711 C C . TRP A 1 96 ? -5.570 -17.844 22.773 1.00 77.31 96 TRP A C 1
ATOM 713 O O . TRP A 1 96 ? -4.417 -17.497 22.498 1.00 77.31 96 TRP A O 1
ATOM 723 N N . PRO A 1 97 ? -6.208 -17.353 23.851 1.00 71.19 97 PRO A N 1
ATOM 724 C CA . PRO A 1 97 ? -5.600 -16.360 24.736 1.00 71.19 97 PRO A CA 1
ATOM 725 C C . PRO A 1 97 ? -4.358 -16.895 25.472 1.00 71.19 97 PRO A C 1
ATOM 727 O O . PRO A 1 97 ? -3.557 -16.113 25.976 1.00 71.19 97 PRO A O 1
ATOM 730 N N . SER A 1 98 ? -4.146 -18.217 25.497 1.00 64.50 98 SER A N 1
ATOM 731 C CA . SER A 1 98 ? -2.957 -18.859 26.072 1.00 64.50 98 SER A CA 1
ATOM 732 C C . SER A 1 98 ? -1.650 -18.535 25.335 1.00 64.50 98 SER A C 1
ATOM 734 O O . SER A 1 98 ? -0.584 -18.638 25.942 1.00 64.50 98 SER A O 1
ATOM 736 N N . LEU A 1 99 ? -1.701 -18.088 24.070 1.00 61.59 99 LEU A N 1
ATOM 737 C CA . LEU A 1 99 ? -0.511 -17.640 23.330 1.00 61.59 99 LEU A CA 1
ATOM 738 C C . LEU A 1 99 ? -0.025 -16.244 23.750 1.00 61.59 99 LEU A C 1
ATOM 740 O O . LEU A 1 99 ? 1.037 -15.814 23.300 1.00 61.59 99 LEU A O 1
ATOM 744 N N . ALA A 1 100 ? -0.736 -15.553 24.649 1.00 61.97 100 ALA A N 1
ATOM 745 C CA . ALA A 1 100 ? -0.319 -14.250 25.160 1.00 61.97 100 ALA A CA 1
ATOM 746 C C . ALA A 1 100 ? 1.068 -14.284 25.836 1.00 61.97 100 ALA A C 1
ATOM 748 O O . ALA A 1 100 ? 1.792 -13.288 25.797 1.00 61.97 100 ALA A O 1
ATOM 749 N N . SER A 1 101 ? 1.482 -15.431 26.387 1.00 59.62 101 SER A N 1
ATOM 750 C CA . SER A 1 101 ? 2.808 -15.621 26.993 1.00 59.62 101 SER A CA 1
ATOM 751 C C . SER A 1 101 ? 3.962 -15.441 25.992 1.00 59.62 101 SER A C 1
ATOM 753 O O . SER A 1 101 ? 4.988 -14.863 26.352 1.00 59.62 101 SER A O 1
ATOM 755 N N . LEU A 1 102 ? 3.765 -15.818 24.722 1.00 59.50 102 LEU A N 1
ATOM 756 C CA . LEU A 1 102 ? 4.733 -15.671 23.620 1.00 59.50 102 LEU A CA 1
ATOM 757 C C . LEU A 1 102 ? 4.829 -14.230 23.082 1.00 59.50 102 LEU A C 1
ATOM 759 O O . LEU A 1 102 ? 5.687 -13.913 22.253 1.00 59.50 102 LEU A O 1
ATOM 763 N N . THR A 1 103 ? 3.973 -13.328 23.566 1.00 60.25 103 THR A N 1
ATOM 764 C CA . THR A 1 103 ? 4.020 -11.902 23.211 1.00 60.25 103 THR A CA 1
ATOM 765 C C . THR A 1 103 ? 5.084 -11.129 23.999 1.00 60.25 103 THR A C 1
ATOM 767 O O . THR A 1 103 ? 5.467 -10.042 23.579 1.00 60.25 103 THR A O 1
ATOM 770 N N . ASN A 1 104 ? 5.580 -11.681 25.117 1.00 56.84 104 ASN A N 1
ATOM 771 C CA . ASN A 1 104 ? 6.486 -10.980 26.040 1.00 56.84 104 ASN A CA 1
ATOM 772 C C . ASN A 1 104 ? 7.930 -10.871 25.528 1.00 56.84 104 ASN A C 1
ATOM 774 O O . ASN A 1 104 ? 8.618 -9.893 25.816 1.00 56.84 104 ASN A O 1
ATOM 778 N N . SER A 1 105 ? 8.401 -11.851 24.755 1.00 59.66 105 SER A N 1
ATOM 779 C CA . SER A 1 105 ? 9.733 -11.793 24.150 1.00 59.66 105 SER A CA 1
ATOM 780 C C . SER A 1 105 ? 9.676 -10.972 22.869 1.00 59.66 105 SER A C 1
ATOM 782 O O . SER A 1 105 ? 9.147 -11.435 21.857 1.00 59.66 105 SER A O 1
ATOM 784 N N . SER A 1 106 ? 10.218 -9.755 22.920 1.00 58.72 106 SER A N 1
ATOM 785 C CA . SER A 1 106 ? 10.405 -8.900 21.748 1.00 58.72 106 SER A CA 1
ATOM 786 C C . SER A 1 106 ? 11.807 -9.095 21.167 1.00 58.72 106 SER A C 1
ATOM 788 O O . SER A 1 106 ? 12.809 -9.017 21.876 1.00 58.72 106 SER A O 1
ATOM 790 N N . PHE A 1 107 ? 11.885 -9.367 19.867 1.00 50.31 107 PHE A N 1
ATOM 791 C CA . PHE A 1 107 ? 13.130 -9.389 19.106 1.00 50.31 107 PHE A CA 1
ATOM 792 C C . PHE A 1 107 ? 12.974 -8.446 17.910 1.00 50.31 107 PHE A C 1
ATOM 794 O O . PHE A 1 107 ? 12.054 -8.610 17.106 1.00 50.31 107 PHE A O 1
ATOM 801 N N . LEU A 1 108 ? 13.840 -7.427 17.815 1.00 57.22 108 LEU A N 1
ATOM 802 C CA . LEU A 1 108 ? 13.812 -6.392 16.763 1.00 57.22 108 LEU A CA 1
ATOM 803 C C . LEU A 1 108 ? 12.463 -5.646 16.632 1.00 57.22 108 LEU A C 1
ATOM 805 O O . LEU A 1 108 ? 12.068 -5.242 15.543 1.00 57.22 108 LEU A O 1
ATOM 809 N N . GLY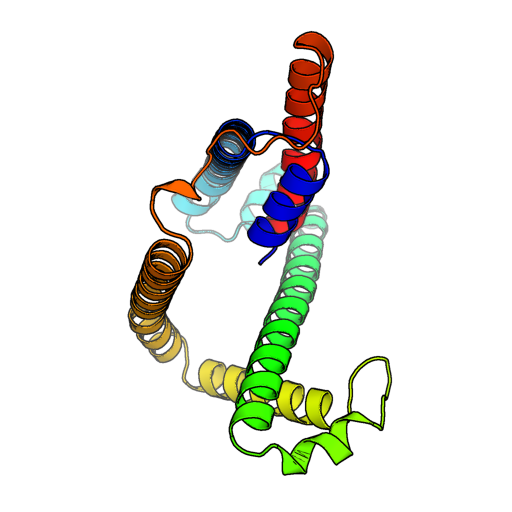 A 1 109 ? 11.748 -5.453 17.746 1.00 60.44 109 GLY A N 1
ATOM 810 C CA . GLY A 1 109 ? 10.475 -4.720 17.776 1.00 60.44 109 GLY A CA 1
ATOM 811 C C . GLY A 1 109 ? 9.225 -5.555 17.463 1.00 60.44 109 GLY A C 1
ATOM 812 O O . GLY A 1 109 ? 8.123 -5.026 17.577 1.00 60.44 109 GLY A O 1
ATOM 813 N N . LEU A 1 110 ? 9.368 -6.851 17.141 1.00 59.28 110 LEU A N 1
ATOM 814 C CA . LEU A 1 110 ? 8.256 -7.805 17.005 1.00 59.28 110 LEU A CA 1
ATOM 815 C C . LEU A 1 110 ? 8.315 -8.887 18.083 1.00 59.28 110 LEU A C 1
ATOM 817 O O . LEU A 1 110 ? 9.395 -9.343 18.457 1.00 59.28 110 LEU A O 1
ATOM 821 N N . SER A 1 111 ? 7.156 -9.332 18.568 1.00 72.38 111 SER A N 1
ATOM 822 C CA . SER A 1 111 ? 7.094 -10.477 19.478 1.00 72.38 111 SER A CA 1
ATOM 823 C C . SER A 1 111 ? 7.459 -11.780 18.757 1.00 72.38 111 SER A C 1
ATOM 825 O O . SER A 1 111 ? 7.305 -11.883 17.538 1.00 72.38 111 SER A O 1
ATOM 827 N N . THR A 1 112 ? 7.910 -12.806 19.487 1.00 71.94 112 THR A N 1
ATOM 828 C CA . THR A 1 112 ? 8.146 -14.144 18.895 1.00 71.94 112 THR A CA 1
ATOM 829 C C . THR A 1 112 ? 6.905 -14.693 18.180 1.00 71.94 112 THR A C 1
ATOM 831 O O . THR A 1 112 ? 7.014 -15.272 17.099 1.00 71.94 112 THR A O 1
ATOM 834 N N . LEU A 1 113 ? 5.713 -14.406 18.715 1.00 74.56 113 LEU A N 1
ATOM 835 C CA . LEU A 1 113 ? 4.441 -14.708 18.061 1.00 74.56 113 LEU A CA 1
ATOM 836 C C . LEU A 1 113 ? 4.230 -13.895 16.771 1.00 74.56 113 LEU A C 1
ATOM 838 O O . LEU A 1 113 ? 3.769 -14.438 15.767 1.00 74.56 113 LEU A O 1
ATOM 842 N N . GLY A 1 114 ? 4.603 -12.614 16.772 1.00 77.81 114 GLY A N 1
ATOM 843 C CA . GLY A 1 114 ? 4.562 -11.750 15.593 1.00 77.81 114 GLY A CA 1
ATOM 844 C C . GLY A 1 114 ? 5.471 -12.251 14.470 1.00 77.81 114 GLY A C 1
ATOM 845 O O . GLY A 1 114 ? 5.046 -12.285 13.317 1.00 77.81 114 GLY A O 1
ATOM 846 N N . TRP A 1 115 ? 6.682 -12.716 14.794 1.00 80.88 115 TRP A N 1
ATOM 847 C CA . TRP A 1 115 ? 7.601 -13.323 13.823 1.00 80.88 115 TRP A CA 1
ATOM 848 C C . TRP A 1 115 ? 7.043 -14.616 13.219 1.00 80.88 115 TRP A C 1
ATOM 850 O O . TRP A 1 115 ? 7.142 -14.811 12.007 1.00 80.88 115 TRP A O 1
ATOM 860 N N . LEU A 1 116 ? 6.398 -15.465 14.025 1.00 83.81 116 LEU A N 1
ATOM 861 C CA . LEU A 1 116 ? 5.737 -16.677 13.533 1.00 83.81 116 LEU A CA 1
ATOM 862 C C . LEU A 1 116 ? 4.570 -16.344 12.591 1.00 83.81 116 LEU A C 1
ATOM 864 O O . LEU A 1 116 ? 4.444 -16.939 11.518 1.00 83.81 116 LEU A O 1
ATOM 868 N N . CYS A 1 117 ? 3.743 -15.361 12.958 1.00 84.44 117 CYS A N 1
ATOM 869 C CA . CYS A 1 117 ? 2.649 -14.883 12.112 1.00 84.44 117 CYS A CA 1
ATOM 870 C C . CYS A 1 117 ? 3.185 -14.276 10.809 1.00 84.44 117 CYS A C 1
ATOM 872 O O . CYS A 1 117 ? 2.639 -14.537 9.740 1.00 84.44 117 CYS A O 1
ATOM 874 N N . PHE A 1 118 ? 4.281 -13.519 10.880 1.00 87.06 118 PHE A N 1
ATOM 875 C CA . PHE A 1 118 ? 4.933 -12.931 9.714 1.00 87.06 118 PHE A CA 1
ATOM 876 C C . PHE A 1 118 ? 5.489 -13.999 8.772 1.00 87.06 118 PHE A C 1
ATOM 878 O O . PHE A 1 118 ? 5.200 -13.960 7.579 1.00 87.06 118 PHE A O 1
ATOM 885 N N . ALA A 1 119 ? 6.215 -14.991 9.296 1.00 88.19 119 ALA A N 1
ATOM 886 C CA . ALA A 1 119 ? 6.728 -16.110 8.510 1.00 88.19 119 ALA A CA 1
ATOM 887 C C . ALA A 1 119 ? 5.591 -16.922 7.872 1.00 88.19 119 ALA A C 1
ATOM 889 O O . ALA A 1 119 ? 5.664 -17.266 6.694 1.00 88.19 119 ALA A O 1
ATOM 890 N N . THR A 1 120 ? 4.506 -17.159 8.614 1.00 88.44 120 THR A N 1
ATOM 891 C CA . THR A 1 120 ? 3.313 -17.847 8.099 1.00 88.44 120 THR A CA 1
ATOM 892 C C . THR A 1 120 ? 2.681 -17.065 6.951 1.00 88.44 120 THR A C 1
ATOM 894 O O . THR A 1 120 ? 2.444 -17.621 5.881 1.00 88.44 120 THR A O 1
ATOM 897 N N . MET A 1 121 ? 2.461 -15.759 7.127 1.00 88.69 121 MET A N 1
ATOM 898 C CA . MET A 1 121 ? 1.908 -14.901 6.076 1.00 88.69 121 MET A CA 1
ATOM 899 C C . MET A 1 121 ? 2.831 -14.800 4.865 1.00 88.69 121 MET A C 1
ATOM 901 O O . MET A 1 121 ? 2.357 -14.764 3.731 1.00 88.69 121 MET A O 1
ATOM 905 N N . TRP A 1 122 ? 4.142 -14.770 5.080 1.00 89.44 122 TRP A N 1
ATOM 906 C CA . TRP A 1 122 ? 5.122 -14.768 4.004 1.00 89.44 122 TRP A CA 1
ATOM 907 C C . TRP A 1 122 ? 5.090 -16.081 3.204 1.00 89.44 122 TRP A C 1
ATOM 909 O O . TRP A 1 122 ? 5.024 -16.041 1.976 1.00 89.44 122 TRP A O 1
ATOM 919 N N . LEU A 1 123 ? 5.037 -17.236 3.878 1.00 90.50 123 LEU A N 1
ATOM 920 C CA . LEU A 1 123 ? 4.937 -18.554 3.238 1.00 90.50 123 LEU A CA 1
ATOM 921 C C . LEU A 1 123 ? 3.620 -18.741 2.482 1.00 90.50 123 LEU A C 1
ATOM 923 O O . LEU A 1 123 ? 3.629 -19.245 1.361 1.00 90.50 123 LEU A O 1
ATOM 927 N N . LEU A 1 124 ? 2.493 -18.312 3.057 1.00 87.19 124 LEU A N 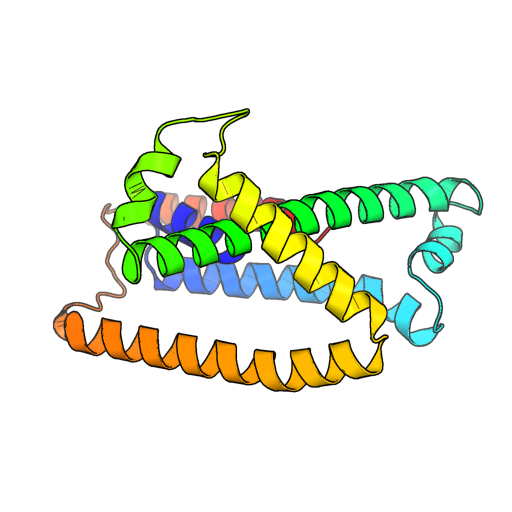1
ATOM 928 C CA . LEU A 1 124 ? 1.194 -18.363 2.381 1.00 87.19 124 LEU A CA 1
ATOM 929 C C . LEU A 1 124 ? 1.205 -17.527 1.099 1.00 87.19 124 LEU A C 1
ATOM 931 O O . LEU A 1 124 ? 0.756 -17.996 0.055 1.00 87.19 124 LEU A O 1
ATOM 935 N N . GLN A 1 125 ? 1.770 -16.319 1.151 1.00 87.75 125 GLN A N 1
ATOM 936 C CA . GLN A 1 125 ? 1.930 -15.485 -0.040 1.00 87.75 125 GLN A CA 1
ATOM 937 C C . GLN A 1 125 ? 2.836 -16.165 -1.075 1.00 87.75 125 GLN A C 1
ATOM 939 O O . GLN A 1 125 ? 2.455 -16.259 -2.240 1.00 87.75 125 GLN A O 1
ATOM 944 N N . ALA A 1 126 ? 3.982 -16.719 -0.663 1.00 86.25 126 ALA A N 1
ATOM 945 C CA . ALA A 1 126 ? 4.884 -17.455 -1.552 1.00 86.25 126 ALA A CA 1
ATOM 946 C C . ALA A 1 126 ? 4.203 -18.668 -2.219 1.00 86.25 126 ALA A C 1
ATOM 948 O O . ALA A 1 126 ? 4.361 -18.884 -3.420 1.00 86.25 126 ALA A O 1
ATOM 949 N N . MET A 1 127 ? 3.386 -19.418 -1.474 1.00 85.25 127 MET A N 1
ATOM 950 C CA . MET A 1 127 ? 2.596 -20.540 -1.995 1.00 85.25 127 MET A CA 1
ATOM 951 C C . MET A 1 127 ? 1.579 -20.092 -3.048 1.00 85.25 127 MET A C 1
ATOM 953 O O . MET A 1 127 ? 1.421 -20.751 -4.078 1.00 85.25 127 MET A O 1
ATOM 957 N N . VAL A 1 128 ? 0.900 -18.964 -2.820 1.00 82.94 128 VAL A N 1
ATOM 958 C CA . VAL A 1 128 ? -0.030 -18.383 -3.799 1.00 82.94 128 VAL A CA 1
ATOM 959 C C . VAL A 1 128 ? 0.719 -17.940 -5.059 1.00 82.94 128 VAL A C 1
ATOM 961 O O . VAL A 1 128 ? 0.239 -18.190 -6.165 1.00 82.94 128 VAL A O 1
ATOM 964 N N . PHE A 1 129 ? 1.918 -17.364 -4.917 1.00 82.19 129 PHE A N 1
ATOM 965 C CA . PHE A 1 129 ? 2.763 -17.012 -6.062 1.00 82.19 129 PHE A CA 1
ATOM 966 C C . PHE A 1 129 ? 3.206 -18.239 -6.875 1.00 82.19 129 PHE A C 1
ATOM 968 O O . PHE A 1 129 ? 3.248 -18.162 -8.104 1.00 82.19 129 PHE A O 1
ATOM 975 N N . TRP A 1 130 ? 3.472 -19.380 -6.228 1.00 81.69 130 TRP A 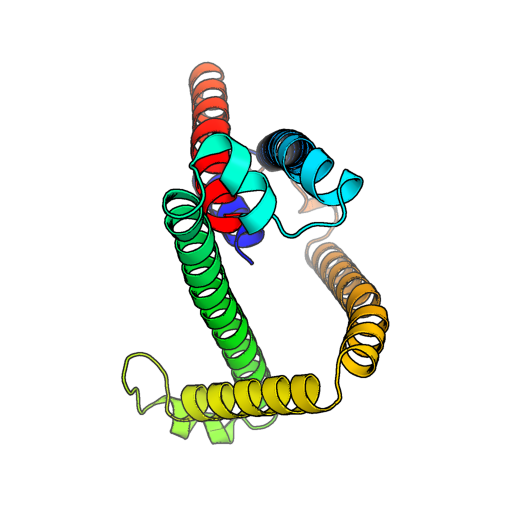N 1
ATOM 976 C CA . TRP A 1 130 ? 3.888 -20.613 -6.914 1.00 81.69 130 TRP A CA 1
ATOM 977 C C . TRP A 1 130 ? 2.779 -21.211 -7.797 1.00 81.69 130 TRP A C 1
ATOM 979 O O . TRP A 1 130 ? 3.057 -21.765 -8.857 1.00 81.69 130 TRP A O 1
ATOM 989 N N . HIS A 1 131 ? 1.507 -21.035 -7.427 1.00 78.00 131 HIS A N 1
ATOM 990 C CA . HIS A 1 131 ? 0.360 -21.512 -8.216 1.00 78.00 131 HIS A CA 1
ATOM 991 C C . HIS A 1 131 ? 0.077 -20.679 -9.486 1.00 78.00 131 HIS A C 1
ATOM 993 O O . HIS A 1 131 ? -0.859 -20.971 -10.236 1.00 78.00 131 HIS A O 1
ATOM 999 N N . GLY A 1 132 ? 0.899 -19.663 -9.761 1.00 78.19 132 GLY A N 1
ATOM 1000 C CA . GLY A 1 132 ? 0.875 -18.895 -10.999 1.00 78.19 132 GLY A CA 1
ATOM 1001 C C . GLY A 1 132 ? -0.238 -17.845 -11.086 1.00 78.19 132 GLY A C 1
ATOM 1002 O O . GLY A 1 132 ? -1.089 -17.679 -10.212 1.00 78.19 132 GLY A O 1
ATOM 1003 N N . MET A 1 133 ? -0.238 -17.110 -12.201 1.00 76.75 133 MET A N 1
ATOM 1004 C CA . MET A 1 133 ? -1.065 -15.911 -12.408 1.00 76.75 133 MET A CA 1
ATOM 1005 C C . MET A 1 133 ? -2.582 -16.175 -12.364 1.00 76.75 133 MET A C 1
ATOM 1007 O O . MET A 1 133 ? -3.360 -15.292 -12.006 1.00 76.75 133 MET A O 1
ATOM 1011 N N . ASN A 1 134 ? -3.022 -17.384 -12.721 1.00 77.62 134 ASN A N 1
ATOM 1012 C CA . ASN A 1 134 ? -4.445 -17.731 -12.758 1.00 77.62 134 ASN A CA 1
ATOM 1013 C C . ASN A 1 134 ? -5.039 -17.920 -11.354 1.00 77.62 134 ASN A C 1
ATOM 1015 O O . ASN A 1 134 ? -6.181 -17.524 -11.124 1.00 77.62 134 ASN A O 1
ATOM 1019 N N . ALA A 1 135 ? -4.270 -18.481 -10.415 1.00 78.00 135 ALA A N 1
ATOM 1020 C CA . ALA A 1 135 ? -4.692 -18.624 -9.023 1.00 78.00 135 ALA A CA 1
ATOM 1021 C C . ALA A 1 135 ? -4.818 -17.255 -8.341 1.00 78.00 135 ALA A C 1
ATOM 1023 O O . ALA A 1 135 ? -5.816 -16.987 -7.675 1.00 78.00 135 ALA A O 1
ATOM 1024 N N . ILE A 1 136 ? -3.854 -16.363 -8.592 1.00 79.69 136 ILE A N 1
ATOM 1025 C CA . ILE A 1 136 ? -3.852 -14.992 -8.065 1.00 79.69 136 ILE A CA 1
ATOM 1026 C C . ILE A 1 136 ? -5.094 -14.227 -8.532 1.00 79.69 136 ILE A C 1
ATOM 1028 O O . ILE A 1 136 ? -5.782 -13.631 -7.708 1.00 79.69 136 ILE A O 1
ATOM 1032 N N . LYS A 1 137 ? -5.420 -14.281 -9.832 1.00 78.75 137 LYS A N 1
ATOM 1033 C CA . LYS A 1 137 ? -6.613 -13.614 -10.382 1.00 78.75 137 LYS A CA 1
ATOM 1034 C C . LYS A 1 137 ? -7.894 -14.094 -9.704 1.00 78.75 137 LYS A C 1
ATOM 1036 O O . LYS A 1 137 ? -8.617 -13.280 -9.150 1.00 78.75 137 LYS A O 1
ATOM 1041 N N . ARG A 1 138 ? -8.109 -15.414 -9.638 1.00 80.69 138 ARG A N 1
ATOM 1042 C CA . ARG A 1 138 ? -9.298 -15.988 -8.983 1.00 80.69 138 ARG A CA 1
ATOM 1043 C C . ARG A 1 138 ? -9.384 -15.631 -7.500 1.00 80.69 138 ARG A C 1
ATOM 1045 O O . ARG A 1 138 ? -10.473 -15.366 -7.004 1.00 80.69 138 ARG A O 1
ATOM 1052 N N . PHE A 1 139 ? -8.253 -15.616 -6.794 1.00 81.94 139 PHE A N 1
ATOM 1053 C CA . PHE A 1 139 ? -8.217 -15.206 -5.393 1.00 81.94 139 PHE A CA 1
ATOM 1054 C C . PHE A 1 139 ? -8.616 -13.736 -5.231 1.00 81.94 139 PHE A C 1
ATOM 1056 O O . PHE A 1 139 ? -9.436 -13.420 -4.375 1.00 81.94 139 PHE A O 1
ATOM 1063 N N . ILE A 1 140 ? -8.086 -12.846 -6.075 1.00 83.56 140 ILE A N 1
ATOM 1064 C CA . ILE A 1 140 ? -8.405 -11.413 -6.050 1.00 83.56 140 ILE A CA 1
ATOM 1065 C C . ILE A 1 140 ? -9.869 -11.158 -6.426 1.00 83.56 140 ILE A C 1
ATOM 1067 O O . ILE A 1 140 ? -10.520 -10.354 -5.762 1.00 83.56 140 ILE A O 1
ATOM 1071 N N . ASP A 1 141 ? -10.402 -11.864 -7.424 1.00 85.69 141 ASP A N 1
ATOM 1072 C CA . ASP A 1 141 ? -11.792 -11.711 -7.872 1.00 85.69 141 ASP A CA 1
ATOM 1073 C C . ASP A 1 141 ? -12.799 -12.057 -6.763 1.00 85.69 141 ASP A C 1
ATOM 1075 O O . ASP A 1 141 ? -13.875 -11.469 -6.698 1.00 85.69 141 ASP A O 1
ATOM 1079 N N . ILE A 1 142 ? -12.440 -12.974 -5.858 1.00 87.44 142 ILE A N 1
ATOM 1080 C CA . ILE A 1 142 ? -13.256 -13.342 -4.691 1.00 87.44 142 ILE A CA 1
ATOM 1081 C C . ILE A 1 142 ? -12.968 -12.413 -3.502 1.00 87.44 142 ILE A C 1
ATOM 1083 O O . ILE A 1 142 ? -13.889 -11.957 -2.820 1.00 87.44 142 ILE A O 1
ATOM 1087 N N . ALA A 1 143 ? -11.693 -12.114 -3.246 1.00 84.62 143 ALA A N 1
ATOM 1088 C CA . ALA A 1 143 ? -11.272 -11.295 -2.116 1.00 84.62 143 ALA A CA 1
ATOM 1089 C C . ALA A 1 143 ? -11.749 -9.841 -2.242 1.00 84.62 143 ALA A C 1
ATOM 1091 O O . ALA A 1 143 ? -12.141 -9.247 -1.240 1.00 84.62 143 ALA A O 1
ATOM 1092 N N . GLY A 1 144 ? -11.758 -9.277 -3.455 1.00 84.38 144 GLY A N 1
ATOM 1093 C CA . GLY A 1 144 ? -12.194 -7.904 -3.714 1.00 84.38 144 GLY A CA 1
ATOM 1094 C C . GLY A 1 144 ? -13.609 -7.637 -3.188 1.00 84.38 144 GLY A C 1
ATOM 1095 O O . GLY A 1 144 ? -13.764 -6.829 -2.271 1.00 84.38 144 GLY A O 1
ATOM 1096 N N . PRO A 1 145 ? -14.639 -8.344 -3.688 1.00 89.94 145 PRO A N 1
ATOM 1097 C CA . PRO A 1 145 ? -16.007 -8.225 -3.188 1.00 89.94 145 PRO A CA 1
ATOM 1098 C C . PRO A 1 145 ? -16.133 -8.539 -1.693 1.00 89.94 145 PRO A C 1
ATOM 1100 O O . PRO A 1 145 ? -16.818 -7.812 -0.974 1.00 89.94 145 PRO A O 1
ATOM 1103 N N . ALA A 1 146 ? -15.442 -9.573 -1.200 1.00 88.19 146 ALA A N 1
ATOM 1104 C CA . ALA A 1 146 ? -15.501 -9.960 0.209 1.00 88.19 146 ALA A CA 1
ATOM 1105 C C . ALA A 1 146 ? -15.038 -8.830 1.147 1.00 88.19 146 ALA A C 1
ATOM 1107 O O . ALA A 1 146 ? -15.686 -8.562 2.161 1.00 88.19 146 ALA A O 1
ATOM 1108 N N . VAL A 1 147 ? -13.963 -8.120 0.789 1.00 86.12 147 VAL A N 1
ATOM 1109 C CA . VAL A 1 147 ? -13.465 -6.975 1.566 1.00 86.12 147 VAL A CA 1
ATOM 1110 C C . VAL A 1 147 ? -14.500 -5.847 1.619 1.00 86.12 147 VAL A C 1
ATOM 1112 O O . VAL A 1 147 ? -14.720 -5.286 2.692 1.00 86.12 147 VAL A O 1
ATOM 1115 N N . TYR A 1 148 ? -15.187 -5.544 0.512 1.00 86.00 148 TYR A N 1
ATOM 1116 C CA . TYR A 1 148 ? -16.248 -4.527 0.502 1.00 86.00 148 TYR A CA 1
ATOM 1117 C C . TYR A 1 148 ? -17.448 -4.918 1.366 1.00 86.00 148 TYR A C 1
ATOM 1119 O O . TYR A 1 148 ? -17.967 -4.075 2.099 1.00 86.00 148 TYR A O 1
ATOM 1127 N N . VAL A 1 149 ? -17.859 -6.188 1.331 1.00 91.88 149 VAL A N 1
ATOM 1128 C CA . VAL A 1 149 ? -18.955 -6.694 2.172 1.00 91.88 149 VAL A CA 1
ATOM 1129 C C . VAL A 1 149 ? -18.616 -6.532 3.654 1.00 91.88 149 VAL A C 1
ATOM 1131 O O . VAL A 1 149 ? -19.417 -5.980 4.407 1.00 91.88 149 VAL A O 1
ATOM 1134 N N . VAL A 1 150 ? -17.414 -6.942 4.070 1.00 88.19 150 VAL A N 1
ATOM 1135 C CA . VAL A 1 150 ? -16.959 -6.798 5.463 1.00 88.19 150 VAL A CA 1
ATOM 1136 C C . VAL A 1 150 ? -16.877 -5.325 5.867 1.00 88.19 150 VAL A C 1
ATOM 1138 O O . VAL A 1 150 ? -17.302 -4.967 6.965 1.00 88.19 150 VAL A O 1
ATOM 1141 N N . MET A 1 151 ? -16.390 -4.457 4.975 1.00 85.38 151 MET A N 1
ATOM 1142 C CA . MET A 1 151 ? -16.302 -3.019 5.230 1.00 85.38 151 MET A CA 1
ATOM 1143 C C . MET A 1 151 ? -17.683 -2.386 5.452 1.00 85.38 151 MET A C 1
ATOM 1145 O O . MET A 1 151 ? -17.861 -1.635 6.409 1.00 85.38 151 MET A O 1
ATOM 1149 N N . LEU A 1 152 ? -18.670 -2.713 4.611 1.00 87.56 152 LEU A N 1
ATOM 1150 C CA . LEU A 1 152 ? -20.042 -2.218 4.756 1.00 87.56 152 LEU A CA 1
ATOM 1151 C C . LEU A 1 152 ? -20.732 -2.792 5.999 1.00 87.56 152 LEU A C 1
ATOM 1153 O O . LEU A 1 152 ? -21.425 -2.058 6.701 1.00 87.56 152 LEU A O 1
ATOM 1157 N N . ALA A 1 153 ? -20.504 -4.069 6.312 1.00 90.12 153 ALA A N 1
ATOM 1158 C CA . ALA A 1 153 ? -21.043 -4.701 7.514 1.00 90.12 153 ALA A CA 1
ATOM 1159 C C . ALA A 1 153 ? -20.509 -4.040 8.795 1.00 90.12 153 ALA A C 1
ATOM 1161 O O . ALA A 1 153 ? -21.284 -3.723 9.697 1.00 90.12 153 ALA A O 1
ATOM 1162 N N . LEU A 1 154 ? -19.201 -3.767 8.860 1.00 85.31 154 LEU A N 1
ATOM 1163 C CA . LEU A 1 154 ? -18.582 -3.036 9.970 1.00 85.31 154 LEU A CA 1
ATOM 1164 C C . LEU A 1 154 ? -19.085 -1.593 10.059 1.00 85.31 154 LEU A C 1
ATOM 1166 O O . LEU A 1 154 ? -19.382 -1.128 11.157 1.00 85.31 154 LEU A O 1
ATOM 1170 N N . ALA A 1 155 ? -19.227 -0.897 8.928 1.00 83.81 155 ALA A N 1
ATOM 1171 C CA . ALA A 1 155 ? -19.785 0.453 8.906 1.00 83.81 155 ALA A CA 1
ATOM 1172 C C . ALA A 1 155 ? -21.226 0.474 9.447 1.00 83.81 155 ALA A C 1
ATOM 1174 O O . ALA A 1 155 ? -21.541 1.282 10.318 1.00 83.81 155 ALA A O 1
ATOM 1175 N N . GLY A 1 156 ? -22.073 -0.460 9.002 1.00 84.12 156 GLY A N 1
ATOM 1176 C CA . GLY A 1 156 ? -23.439 -0.616 9.505 1.00 84.12 156 GLY A CA 1
ATOM 1177 C C . GLY A 1 156 ? -23.485 -0.965 10.994 1.00 84.12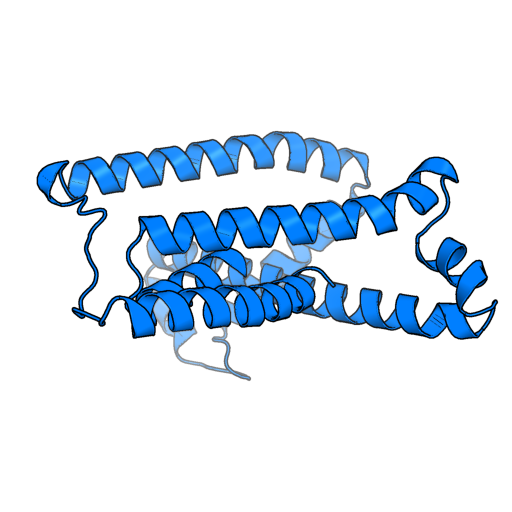 156 GLY A C 1
ATOM 1178 O O . GLY A 1 156 ? -24.283 -0.395 11.735 1.00 84.12 156 GLY A O 1
ATOM 1179 N N . TRP A 1 157 ? -22.585 -1.834 11.460 1.00 86.25 157 TRP A N 1
ATOM 1180 C CA . TRP A 1 157 ? -22.465 -2.180 12.878 1.00 86.25 157 TRP A CA 1
ATOM 1181 C C . TRP A 1 157 ? -22.081 -0.978 13.747 1.00 86.25 157 TRP A C 1
ATOM 1183 O O . TRP A 1 157 ? -22.646 -0.789 14.825 1.00 86.25 157 TRP A O 1
ATOM 1193 N N . ILE A 1 158 ? -21.140 -0.150 13.282 1.00 81.69 158 ILE A N 1
ATOM 1194 C CA . ILE A 1 158 ? -20.742 1.081 13.976 1.00 81.69 158 ILE A CA 1
ATOM 1195 C C . ILE A 1 158 ? -21.925 2.049 14.033 1.00 81.69 158 ILE A C 1
ATOM 1197 O O . ILE A 1 158 ? -22.267 2.506 15.116 1.00 81.69 158 ILE A O 1
ATOM 1201 N N . VAL A 1 159 ? -22.611 2.290 12.911 1.00 80.56 159 VAL A N 1
ATOM 1202 C CA . VAL A 1 159 ? -23.800 3.161 12.858 1.00 80.56 159 VAL A CA 1
ATOM 1203 C C . VAL A 1 159 ? -24.893 2.674 13.815 1.00 80.56 159 VAL A C 1
ATOM 1205 O O . VAL A 1 159 ? -25.472 3.473 14.547 1.00 80.56 159 VAL A O 1
ATOM 1208 N N . TYR A 1 160 ? -25.127 1.362 13.875 1.00 81.06 160 TYR A N 1
ATOM 1209 C CA . TYR A 1 160 ? -26.087 0.762 14.801 1.00 81.06 160 TYR A CA 1
ATOM 1210 C C . TYR A 1 160 ? -25.694 0.959 16.274 1.00 81.06 160 TYR A C 1
ATOM 1212 O O . TYR A 1 160 ? -26.550 1.229 17.113 1.00 81.06 160 TYR A O 1
ATOM 1220 N N . LYS A 1 161 ? -24.401 0.851 16.604 1.00 77.00 161 LYS A N 1
ATOM 1221 C CA . LYS A 1 161 ? -23.891 1.050 17.970 1.00 77.00 161 LYS A CA 1
ATOM 1222 C C . LYS A 1 161 ? -23.833 2.518 18.397 1.00 77.00 161 LYS A C 1
ATOM 1224 O O . LYS A 1 161 ? -23.983 2.786 19.585 1.00 77.00 161 LYS A O 1
ATOM 1229 N N . THR A 1 162 ? -23.580 3.435 17.469 1.00 68.62 162 THR A N 1
ATOM 1230 C CA . THR A 1 162 ? -23.420 4.872 17.741 1.00 68.62 162 THR A CA 1
ATOM 1231 C C . THR A 1 162 ? -24.754 5.626 17.709 1.00 68.62 162 THR A C 1
ATOM 1233 O O . THR A 1 162 ? -24.872 6.663 18.355 1.00 68.62 162 THR A O 1
ATOM 1236 N N . GLY A 1 163 ? -25.769 5.095 17.015 1.00 57.28 163 GLY A N 1
ATOM 1237 C CA . GLY A 1 163 ? -27.047 5.774 16.794 1.00 57.28 163 GLY A CA 1
ATOM 1238 C C . GLY A 1 163 ? -26.922 6.919 15.780 1.00 57.28 163 GLY A C 1
ATOM 1239 O O . GLY A 1 163 ? -25.857 7.517 15.621 1.00 57.28 163 GLY A O 1
ATOM 1240 N N . LEU A 1 164 ? -28.012 7.238 15.072 1.00 57.81 164 LEU A N 1
ATOM 1241 C CA . LEU A 1 164 ? -28.028 8.314 14.065 1.00 57.81 164 LEU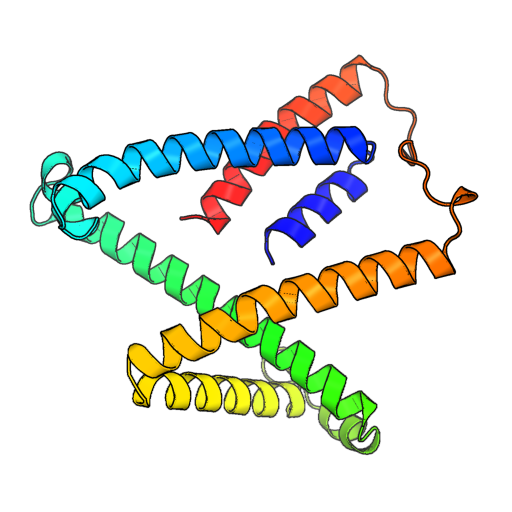 A CA 1
ATOM 1242 C C . LEU A 1 164 ? -27.762 9.706 14.674 1.00 57.81 164 LEU A C 1
ATOM 1244 O O . LEU A 1 164 ? -27.293 10.592 13.965 1.00 57.81 164 LEU A O 1
ATOM 1248 N N . ASP A 1 165 ? -27.960 9.864 15.986 1.00 54.97 165 ASP A N 1
ATOM 1249 C CA . ASP A 1 165 ? -27.705 11.103 16.732 1.00 54.97 165 ASP A CA 1
ATOM 1250 C C . ASP A 1 165 ? -26.213 11.351 17.044 1.00 54.97 165 ASP A C 1
ATOM 1252 O O . ASP A 1 165 ? -25.815 12.481 17.323 1.00 54.97 165 ASP A O 1
ATOM 1256 N N . GLY A 1 166 ? -25.359 10.320 16.971 1.00 53.41 166 GLY A N 1
ATOM 1257 C CA . GLY A 1 166 ? -23.910 10.438 17.192 1.00 53.41 166 GLY A CA 1
ATOM 1258 C C . GLY A 1 166 ? -23.096 10.733 15.925 1.00 53.41 166 GLY A C 1
ATOM 1259 O O . GLY A 1 166 ? -21.886 10.951 16.003 1.00 53.41 166 GLY A O 1
ATOM 1260 N N . ILE A 1 167 ? -23.733 10.754 14.747 1.00 53.56 167 ILE A N 1
ATOM 1261 C CA . ILE A 1 167 ? -23.083 11.047 13.460 1.00 53.56 167 ILE A CA 1
ATOM 1262 C C . ILE A 1 167 ? -23.077 12.562 13.240 1.00 53.56 167 ILE A C 1
ATOM 1264 O O . ILE A 1 167 ? -23.790 13.104 12.397 1.00 53.56 167 ILE A O 1
ATOM 1268 N N . SER A 1 168 ? -22.266 13.289 14.009 1.00 51.25 168 SER A N 1
ATOM 1269 C CA . SER A 1 168 ? -22.054 14.710 13.729 1.00 51.25 168 SER A CA 1
ATOM 1270 C C . SER A 1 168 ? -21.008 14.856 12.619 1.00 51.25 168 SER A C 1
ATOM 1272 O O . SER A 1 168 ? -19.808 14.693 12.833 1.00 51.25 168 SER A O 1
ATOM 1274 N N . PHE A 1 169 ? -21.443 15.240 11.417 1.00 51.97 169 PHE A N 1
ATOM 1275 C CA . PHE A 1 169 ? -20.550 15.673 10.325 1.00 51.97 169 PHE A CA 1
ATOM 1276 C C . PHE A 1 169 ? -19.747 16.954 10.664 1.00 51.97 169 PHE A C 1
ATOM 1278 O O . PHE A 1 169 ? -18.926 17.417 9.870 1.00 51.97 169 PHE A O 1
ATOM 1285 N N . THR A 1 170 ? -19.983 17.503 11.858 1.00 50.78 170 THR A N 1
ATOM 1286 C CA . THR A 1 170 ? -19.482 18.758 12.423 1.00 50.78 170 THR A CA 1
ATOM 1287 C C . THR A 1 170 ? -18.642 18.564 13.692 1.00 50.78 170 THR A C 1
ATOM 1289 O O . THR A 1 170 ? -18.438 19.528 14.425 1.00 50.78 170 THR A O 1
ATOM 1292 N N . LEU A 1 171 ? -18.124 17.360 13.974 1.00 46.28 171 LEU A N 1
ATOM 1293 C CA . LEU A 1 171 ? -17.166 17.117 15.069 1.00 46.28 171 LEU A CA 1
ATOM 1294 C C . LEU A 1 171 ? -15.783 17.737 14.759 1.00 46.28 171 LEU A C 1
ATOM 1296 O O . LEU A 1 171 ? -14.772 17.052 14.650 1.00 46.28 171 LEU A O 1
ATOM 1300 N N . ALA A 1 172 ? -15.737 19.061 14.609 1.00 46.16 172 ALA A N 1
ATOM 1301 C CA . ALA A 1 172 ? -14.526 19.846 14.769 1.00 46.16 172 ALA A CA 1
ATOM 1302 C C . ALA A 1 172 ? -14.397 20.152 16.266 1.00 46.16 172 ALA A C 1
ATOM 1304 O O . ALA A 1 172 ? -15.124 20.981 16.808 1.00 46.16 172 ALA A O 1
ATOM 1305 N N . SER A 1 173 ? -13.465 19.489 16.953 1.00 46.03 173 SER A N 1
ATOM 1306 C CA . SER A 1 173 ? -13.151 19.759 18.366 1.00 46.03 173 SER A CA 1
ATOM 1307 C C . SER A 1 173 ? -12.556 21.158 18.601 1.00 46.03 173 SER A C 1
ATOM 1309 O O . SER A 1 173 ? -12.264 21.526 19.738 1.00 46.03 173 SER A O 1
ATOM 1311 N N . LYS A 1 174 ? -12.382 21.961 17.540 1.00 45.22 174 LYS A N 1
ATOM 1312 C CA . LYS A 1 174 ? -11.831 23.310 17.599 1.00 45.22 174 LYS A CA 1
ATOM 1313 C C . LYS A 1 174 ? -12.543 24.239 16.613 1.00 45.22 174 LYS A C 1
ATOM 1315 O O . LYS A 1 174 ? -12.508 24.025 15.404 1.00 45.22 174 LYS A O 1
ATOM 1320 N N . SER A 1 175 ? -13.152 25.300 17.143 1.00 42.12 175 SER A N 1
ATOM 1321 C CA . SER A 1 175 ? -13.603 26.470 16.379 1.00 42.12 175 SER A CA 1
ATOM 1322 C C . SER A 1 175 ? -12.375 27.196 15.818 1.00 42.12 175 SER A C 1
ATOM 1324 O O . SER A 1 175 ? -11.828 28.088 16.463 1.00 42.12 175 SER A O 1
ATOM 1326 N N . LEU A 1 176 ? -11.899 26.777 14.648 1.00 50.28 176 LEU A N 1
ATOM 1327 C CA . LEU A 1 176 ? -10.880 27.500 13.886 1.00 50.28 176 LEU A CA 1
ATOM 1328 C C . LEU A 1 176 ? -11.557 28.566 13.017 1.00 50.28 176 LEU A C 1
ATOM 1330 O O . LEU A 1 176 ? -12.586 28.301 12.395 1.00 50.28 176 LEU A O 1
ATOM 1334 N N . SER A 1 177 ? -10.971 29.764 12.979 1.00 52.34 177 SER A N 1
ATOM 1335 C CA . SER A 1 177 ? -11.431 30.880 12.144 1.00 52.34 177 SER A CA 1
ATOM 1336 C C . SER A 1 177 ? -11.487 30.466 10.668 1.00 52.34 177 SER A C 1
ATOM 1338 O O . SER A 1 177 ? -10.643 29.697 10.208 1.00 52.34 177 SER A O 1
ATOM 1340 N N . ALA A 1 178 ? -12.447 30.994 9.901 1.00 52.97 178 ALA A N 1
ATOM 1341 C CA . ALA A 1 178 ? -12.633 30.672 8.480 1.00 52.97 178 ALA A CA 1
ATOM 1342 C C . ALA A 1 178 ? -11.345 30.844 7.640 1.00 52.97 178 ALA A C 1
ATOM 1344 O O . ALA A 1 178 ? -11.120 30.104 6.679 1.00 52.97 178 ALA A O 1
ATOM 1345 N N . GLY A 1 179 ? -10.456 31.765 8.037 1.00 57.34 179 GLY A N 1
ATOM 1346 C CA . GLY A 1 179 ? -9.138 31.947 7.416 1.00 57.34 179 GLY A CA 1
ATOM 1347 C C . GLY A 1 179 ? -8.145 30.822 7.735 1.00 57.34 179 GLY A C 1
ATOM 1348 O O . GLY A 1 179 ? -7.458 30.333 6.840 1.00 57.34 179 GLY A O 1
ATOM 1349 N N . GLU A 1 180 ? -8.116 30.344 8.980 1.00 59.69 180 GLU A N 1
ATOM 1350 C CA . GLU A 1 180 ? -7.258 29.228 9.399 1.00 59.69 180 GLU A CA 1
ATOM 1351 C C . GLU A 1 180 ? -7.778 27.886 8.880 1.00 59.69 180 GLU A C 1
ATOM 1353 O O . GLU A 1 180 ? -6.974 27.050 8.486 1.00 59.69 180 GLU A O 1
ATOM 1358 N N . GLN A 1 181 ? -9.098 27.689 8.792 1.00 55.69 181 GLN A N 1
ATOM 1359 C CA . GLN A 1 181 ? -9.692 26.504 8.156 1.00 55.69 181 GLN A CA 1
ATOM 1360 C C . GLN A 1 181 ? -9.350 26.422 6.668 1.00 55.69 181 GLN A C 1
ATOM 1362 O O . GLN A 1 181 ? -9.032 25.346 6.165 1.00 55.69 181 GLN A O 1
ATOM 1367 N N . THR A 1 182 ? -9.370 27.555 5.964 1.00 59.94 182 THR A N 1
ATOM 1368 C CA . THR A 1 182 ? -9.004 27.598 4.543 1.00 59.94 182 THR A CA 1
ATOM 1369 C C . THR A 1 182 ? -7.505 27.350 4.358 1.00 59.94 182 THR A C 1
ATOM 1371 O O . THR A 1 182 ? -7.116 26.576 3.484 1.00 59.94 182 THR A O 1
ATOM 1374 N N . TRP A 1 183 ? -6.659 27.911 5.230 1.00 59.12 183 TRP A N 1
ATOM 1375 C CA . TRP A 1 183 ? -5.216 27.652 5.220 1.00 59.12 183 TRP A CA 1
ATOM 1376 C C . TRP A 1 183 ? -4.878 26.193 5.561 1.00 59.12 183 TRP A C 1
ATOM 1378 O O . TRP A 1 183 ? -4.067 25.578 4.875 1.00 59.12 183 TRP A O 1
ATOM 1388 N N . GLN A 1 184 ? -5.548 25.610 6.559 1.00 62.78 184 GLN A N 1
ATOM 1389 C CA . GLN A 1 184 ? -5.432 24.198 6.943 1.00 62.78 184 GLN A CA 1
ATOM 1390 C C . GLN A 1 184 ? -5.932 23.263 5.836 1.00 62.78 184 GLN A C 1
ATOM 1392 O O . GLN A 1 184 ? -5.325 22.224 5.600 1.00 62.78 184 GLN A O 1
ATOM 1397 N N . MET A 1 185 ? -6.989 23.630 5.103 1.00 59.47 185 MET A N 1
ATOM 1398 C CA . MET A 1 185 ? -7.404 22.878 3.918 1.00 59.47 185 MET A CA 1
ATOM 1399 C C . MET A 1 185 ? -6.339 22.941 2.823 1.00 59.47 185 MET A C 1
ATOM 1401 O O . MET A 1 185 ? -5.982 21.902 2.280 1.00 59.47 185 MET A O 1
ATOM 1405 N N . ILE A 1 186 ? -5.782 24.110 2.504 1.00 62.62 186 ILE A N 1
ATOM 1406 C CA . ILE A 1 186 ? -4.755 24.234 1.454 1.00 62.62 186 ILE A CA 1
ATOM 1407 C C . ILE A 1 186 ? -3.479 23.460 1.828 1.00 62.62 186 ILE A C 1
ATOM 1409 O O . ILE A 1 186 ? -2.938 22.725 0.997 1.00 62.62 186 ILE A O 1
ATOM 1413 N N . THR A 1 187 ? -3.021 23.550 3.080 1.00 61.69 187 THR A N 1
ATOM 1414 C CA . THR A 1 187 ? -1.864 22.775 3.555 1.00 61.69 187 THR A CA 1
ATOM 1415 C C . THR A 1 187 ? -2.162 21.278 3.607 1.00 61.69 187 THR A C 1
ATOM 1417 O O . THR A 1 187 ? -1.296 20.486 3.238 1.00 61.69 187 THR A O 1
ATOM 1420 N N . ALA A 1 188 ? -3.386 20.872 3.958 1.00 59.59 188 ALA A N 1
ATOM 1421 C CA . ALA A 1 188 ? -3.824 19.481 3.889 1.00 59.59 188 ALA A CA 1
ATOM 1422 C C . ALA A 1 188 ? -3.831 18.936 2.452 1.00 59.59 188 ALA A C 1
ATOM 1424 O O . ALA A 1 188 ? -3.396 17.807 2.233 1.00 59.59 188 ALA A O 1
ATOM 1425 N N . HIS A 1 189 ? -4.240 19.732 1.459 1.00 60.00 189 HIS A N 1
ATOM 1426 C CA . HIS A 1 189 ? -4.163 19.337 0.048 1.00 60.00 189 HIS A CA 1
ATOM 1427 C C . HIS A 1 189 ? -2.705 19.198 -0.426 1.00 60.00 189 HIS A C 1
ATOM 1429 O O . HIS A 1 189 ? -2.366 18.208 -1.076 1.00 60.00 189 HIS A O 1
ATOM 1435 N N . GLY A 1 190 ? -1.824 20.140 -0.067 1.00 56.66 190 GLY A N 1
ATOM 1436 C CA . GLY A 1 190 ? -0.403 20.099 -0.443 1.00 56.66 190 GLY A CA 1
ATOM 1437 C C . GLY A 1 190 ? 0.379 18.962 0.231 1.00 56.66 190 GLY A C 1
ATOM 1438 O O . GLY A 1 190 ? 1.118 18.230 -0.429 1.00 56.66 190 GLY A O 1
ATOM 1439 N N . ALA A 1 191 ? 0.179 18.761 1.535 1.00 52.53 191 ALA A N 1
ATOM 1440 C CA . ALA A 1 191 ? 0.820 17.691 2.299 1.00 52.53 191 ALA A CA 1
ATOM 1441 C C . ALA A 1 191 ? 0.219 16.313 1.980 1.00 52.53 191 ALA A C 1
ATOM 1443 O O . ALA A 1 191 ? 0.954 15.332 1.848 1.00 52.53 191 ALA A O 1
ATOM 1444 N N . GLY A 1 192 ? -1.103 16.241 1.793 1.00 48.84 192 GLY A N 1
ATOM 1445 C CA . GLY A 1 192 ? -1.819 15.034 1.386 1.00 48.84 192 GLY A CA 1
ATOM 1446 C C . GLY A 1 192 ? -1.410 14.563 -0.005 1.00 48.84 192 GLY A C 1
ATOM 1447 O O . GLY A 1 192 ? -1.163 13.376 -0.189 1.00 48.84 192 GLY A O 1
ATOM 1448 N N . GLY A 1 193 ? -1.235 15.482 -0.960 1.00 46.53 193 GLY A N 1
ATOM 1449 C CA . GLY A 1 193 ? -0.726 15.164 -2.296 1.00 46.53 193 GLY A CA 1
ATOM 1450 C C . GLY A 1 193 ? 0.695 14.593 -2.271 1.00 46.53 193 GLY A C 1
ATOM 1451 O O . GLY A 1 193 ? 0.964 13.596 -2.937 1.00 46.53 193 GLY A O 1
ATOM 1452 N N . LEU A 1 194 ? 1.591 15.159 -1.453 1.00 44.06 194 LEU A N 1
ATOM 1453 C CA . LEU A 1 194 ? 2.979 14.694 -1.336 1.00 44.06 194 LEU A CA 1
ATOM 1454 C C . LEU A 1 194 ? 3.093 13.336 -0.613 1.00 44.06 194 LEU A C 1
ATOM 1456 O O . LEU A 1 194 ? 3.909 12.496 -0.993 1.00 44.06 194 LEU A O 1
ATOM 1460 N N . LEU A 1 195 ? 2.261 13.092 0.403 1.00 43.81 195 LEU A N 1
ATOM 1461 C CA . LEU A 1 195 ? 2.183 11.807 1.110 1.00 43.81 195 LEU A CA 1
ATOM 1462 C C . LEU A 1 195 ? 1.510 10.717 0.267 1.00 43.81 195 LEU A C 1
ATOM 1464 O O . LEU A 1 195 ? 1.956 9.572 0.296 1.00 43.81 195 LEU A O 1
ATOM 1468 N N . LEU A 1 196 ? 0.488 11.062 -0.520 1.00 43.25 196 LEU A N 1
ATOM 1469 C CA . LEU A 1 196 ? -0.142 10.142 -1.469 1.00 43.25 196 LEU A CA 1
ATOM 1470 C C . LEU A 1 196 ? 0.788 9.818 -2.639 1.00 43.25 196 LEU A C 1
ATOM 1472 O O . LEU A 1 196 ? 0.848 8.663 -3.037 1.00 43.25 196 LEU A O 1
ATOM 1476 N N . LEU A 1 197 ? 1.581 10.777 -3.127 1.00 38.97 197 LEU A N 1
ATOM 1477 C CA . LEU A 1 197 ? 2.646 10.512 -4.100 1.00 38.97 197 LEU A CA 1
ATOM 1478 C C . LEU A 1 197 ? 3.726 9.585 -3.532 1.00 38.97 197 LEU A C 1
ATOM 1480 O O . LEU A 1 197 ? 4.212 8.733 -4.259 1.00 38.97 197 LEU A O 1
ATOM 1484 N N . ARG A 1 198 ? 4.059 9.679 -2.239 1.00 34.06 198 ARG A N 1
ATOM 1485 C CA . ARG A 1 198 ? 4.961 8.721 -1.568 1.00 34.06 198 ARG A CA 1
ATOM 1486 C C . ARG A 1 198 ? 4.334 7.352 -1.293 1.00 34.06 198 ARG A C 1
ATOM 1488 O O . ARG A 1 198 ? 5.065 6.399 -1.067 1.00 34.06 198 ARG A O 1
ATOM 1495 N N . ALA A 1 199 ? 3.007 7.268 -1.261 1.00 37.25 199 ALA A N 1
ATOM 1496 C CA . ALA A 1 199 ? 2.273 6.012 -1.123 1.00 37.25 199 ALA A CA 1
ATOM 1497 C C . ALA A 1 199 ? 1.912 5.375 -2.481 1.00 37.25 199 ALA A C 1
ATOM 1499 O O . ALA A 1 199 ? 1.530 4.207 -2.512 1.00 37.25 199 ALA A O 1
ATOM 1500 N N . ALA A 1 200 ? 1.981 6.145 -3.575 1.00 34.88 200 ALA A N 1
ATOM 1501 C CA . ALA A 1 200 ? 1.632 5.728 -4.934 1.00 34.88 200 ALA A CA 1
ATOM 1502 C C . ALA A 1 200 ? 2.843 5.573 -5.878 1.00 34.88 200 ALA A C 1
ATOM 1504 O O . ALA A 1 200 ? 2.727 4.857 -6.874 1.00 34.88 200 ALA A O 1
ATOM 1505 N N . ALA A 1 201 ? 3.971 6.234 -5.595 1.00 36.03 201 ALA A N 1
ATOM 1506 C CA . ALA A 1 201 ? 5.281 5.943 -6.192 1.00 36.03 201 ALA A CA 1
ATOM 1507 C C . ALA A 1 201 ? 5.950 4.790 -5.445 1.00 36.03 201 ALA A C 1
ATOM 1509 O O . ALA A 1 201 ? 6.702 4.026 -6.097 1.00 36.03 201 ALA A O 1
#

Foldseek 3Di:
DLVVVLLVVLVVVLAFLVLSVVLVVVLVVVVVVVVCVLCVVCVVVVHDSLVVCCVVLNPVGSVVVVVVVVVLVVVLVVVVLLVQLVVVLVVCCVVPVVCVVQQPDDDPNGGPSSVVSSVVSVVVVVVQVVVDDVSVVVVCVVVVVVVVVVVVVVVVVVCVVCDPVNPPSGPRVDPDDPVVNVVSSVVSSVVVNVSVVSVVD

pLDDT: mean 73.54, std 14.23, range [34.06, 91.88]

Radius of gyration: 21.55 Å; chains: 1; bounding box: 49×54×54 Å